Protein AF-A0A1H7VR13-F1 (afdb_monomer_lite)

Sequence (201 aa):
MSDENMNNPYESFRRLSEMWEKGLNDLLIQSIDNRELIRMTQLGVGVHSRYIERLKRNQELMANIMNIPTKNDVANVAKLTVQAEEKVDTLQQQIWSLQDSFALANQEQHKLLAEIMEFTKQLHTEWVHSAKDLAEAKKITTEMKKMRQELVEARDLKTNLLELKQELIHFSDLKNEVNVLRELLKKEKEDTALAVAGAKE

Structure (mmCIF, N/CA/C/O backbone):
data_AF-A0A1H7VR13-F1
#
_entry.id   AF-A0A1H7VR13-F1
#
loop_
_atom_site.group_PDB
_atom_site.id
_atom_site.type_symbol
_atom_site.label_atom_id
_atom_site.label_alt_id
_atom_site.label_comp_id
_atom_site.label_asym_id
_atom_site.label_entity_id
_atom_site.label_seq_id
_atom_site.pdbx_PDB_ins_code
_atom_site.Cartn_x
_atom_site.Cartn_y
_atom_site.Cartn_z
_atom_site.occupancy
_atom_site.B_iso_or_equiv
_atom_site.auth_seq_id
_atom_site.auth_comp_id
_atom_site.auth_asym_id
_atom_site.auth_atom_id
_atom_site.pdbx_PDB_model_num
ATOM 1 N N . MET A 1 1 ? 10.849 22.720 102.345 1.00 34.84 1 MET A N 1
ATOM 2 C CA . MET A 1 1 ? 11.145 21.614 101.418 1.00 34.84 1 MET A CA 1
ATOM 3 C C . MET A 1 1 ? 10.066 20.577 101.687 1.00 34.84 1 MET A C 1
ATOM 5 O O . MET A 1 1 ? 10.136 19.939 102.726 1.00 34.84 1 MET A O 1
ATOM 9 N N . SER A 1 2 ? 8.888 20.727 101.071 1.00 37.88 2 SER A N 1
ATOM 10 C CA . SER A 1 2 ? 8.584 20.262 99.696 1.00 37.88 2 SER A CA 1
ATOM 11 C C . SER A 1 2 ? 8.573 18.730 99.710 1.00 37.88 2 SER A C 1
ATOM 13 O O . SER A 1 2 ? 9.613 18.147 99.988 1.00 37.88 2 SER A O 1
ATOM 15 N N . ASP A 1 3 ? 7.464 18.010 99.563 1.00 36.34 3 ASP A N 1
ATOM 16 C CA . ASP A 1 3 ? 6.176 18.275 98.906 1.00 36.34 3 ASP A CA 1
ATOM 17 C C . ASP A 1 3 ? 5.101 17.404 99.598 1.00 36.34 3 ASP A C 1
ATOM 19 O O . ASP A 1 3 ? 5.426 16.363 100.166 1.00 36.34 3 ASP A O 1
ATOM 23 N N . GLU A 1 4 ? 3.910 17.943 99.877 1.00 52.56 4 GLU A N 1
ATOM 24 C CA . GLU A 1 4 ? 2.642 17.680 99.161 1.00 52.56 4 GLU A CA 1
ATOM 25 C C . GLU A 1 4 ? 2.243 16.194 99.053 1.00 52.56 4 GLU A C 1
ATOM 27 O O . GLU A 1 4 ? 3.069 15.317 98.843 1.00 52.56 4 GLU A O 1
ATOM 32 N N . ASN A 1 5 ? 0.930 15.935 99.128 1.00 49.56 5 ASN A N 1
ATOM 33 C CA . ASN A 1 5 ? 0.250 14.650 98.865 1.00 49.56 5 ASN A CA 1
ATOM 34 C C . ASN A 1 5 ? -0.166 13.814 100.085 1.00 49.56 5 ASN A C 1
ATOM 36 O O . ASN A 1 5 ? 0.040 12.602 100.124 1.00 49.56 5 ASN A O 1
ATOM 40 N N . MET A 1 6 ? -0.868 14.428 101.045 1.00 47.69 6 MET A N 1
ATOM 41 C CA . MET A 1 6 ? -1.719 13.679 101.977 1.00 47.69 6 MET A CA 1
ATOM 42 C C . MET A 1 6 ? -3.190 14.069 101.778 1.00 47.69 6 MET A C 1
ATOM 44 O O . MET A 1 6 ? -3.621 15.152 102.160 1.00 47.69 6 MET A O 1
ATOM 48 N N . ASN A 1 7 ? -3.936 13.144 101.166 1.00 60.47 7 ASN A N 1
ATOM 49 C CA . ASN A 1 7 ? -5.398 13.071 101.068 1.00 60.47 7 ASN A CA 1
ATOM 50 C C . ASN A 1 7 ? -6.119 14.159 100.258 1.00 60.47 7 ASN A C 1
ATOM 52 O O . ASN A 1 7 ? -6.977 14.871 100.779 1.00 60.47 7 ASN A O 1
ATOM 56 N N . ASN A 1 8 ? -5.877 14.195 98.943 1.00 63.59 8 ASN A N 1
ATOM 57 C CA . ASN A 1 8 ? -6.843 14.787 98.019 1.00 63.59 8 ASN A CA 1
ATOM 58 C C . ASN A 1 8 ? -7.943 13.743 97.691 1.00 63.59 8 ASN A C 1
ATOM 60 O O . ASN A 1 8 ? -7.650 12.746 97.022 1.00 63.59 8 ASN A O 1
ATOM 64 N N . PRO A 1 9 ? -9.205 13.925 98.134 1.00 71.31 9 PRO A N 1
ATOM 65 C CA . PRO A 1 9 ? -10.303 12.985 97.865 1.00 71.31 9 PRO A CA 1
ATOM 66 C C . PRO A 1 9 ? -10.563 12.779 96.363 1.00 71.31 9 PRO A C 1
ATOM 68 O O . PRO A 1 9 ? -11.087 11.739 95.961 1.00 71.31 9 PRO A O 1
ATOM 71 N N . TYR A 1 10 ? -10.126 13.724 95.524 1.00 74.94 10 TYR A N 1
ATOM 72 C CA . TYR A 1 10 ? -10.188 13.623 94.069 1.00 74.94 10 TYR A CA 1
ATOM 73 C C . TYR A 1 10 ? -9.275 12.523 93.500 1.00 74.94 10 TYR A C 1
ATOM 75 O O . TYR A 1 10 ? -9.697 11.779 92.616 1.00 74.94 10 TYR A O 1
ATOM 83 N N . GLU A 1 11 ? -8.060 12.345 94.034 1.00 76.44 11 GLU A N 1
ATOM 84 C CA . GLU A 1 11 ? -7.173 11.255 93.593 1.00 76.44 11 GLU A CA 1
ATOM 85 C C . GLU A 1 11 ? -7.728 9.878 93.968 1.00 76.44 11 GLU A C 1
ATOM 87 O O . GLU A 1 11 ? -7.589 8.919 93.210 1.00 76.44 11 GLU A O 1
ATOM 92 N N . SER A 1 12 ? -8.394 9.777 95.120 1.00 76.44 12 SER A N 1
ATOM 93 C CA . SER A 1 12 ? -9.003 8.522 95.575 1.00 76.44 12 SER A CA 1
ATOM 94 C C . SER A 1 12 ? -10.205 8.131 94.709 1.00 76.44 12 SER A C 1
ATOM 96 O O . SER A 1 12 ? -10.324 6.972 94.315 1.00 76.44 12 SER A O 1
ATOM 98 N N . PHE A 1 13 ? -11.055 9.098 94.340 1.00 80.50 13 PHE A N 1
ATOM 99 C CA . PHE A 1 13 ? -12.155 8.878 93.395 1.00 80.50 13 PHE A CA 1
ATOM 100 C C . PHE A 1 13 ? -11.642 8.506 92.000 1.00 80.50 13 PHE A C 1
ATOM 102 O O . PHE A 1 13 ? -12.161 7.583 91.375 1.00 80.50 13 PHE A O 1
ATOM 109 N N . ARG A 1 14 ? -10.577 9.169 91.537 1.00 83.44 14 ARG A N 1
ATOM 110 C CA . ARG A 1 14 ? -9.944 8.865 90.253 1.00 83.44 14 ARG A CA 1
ATOM 111 C C . ARG A 1 14 ? -9.383 7.444 90.210 1.00 83.44 14 ARG A C 1
ATOM 113 O O . ARG A 1 14 ? -9.676 6.725 89.265 1.00 83.44 14 ARG A O 1
ATOM 120 N N . ARG A 1 15 ? -8.677 6.998 91.254 1.00 82.06 15 ARG A N 1
ATOM 121 C CA . ARG A 1 15 ? -8.189 5.608 91.350 1.00 82.06 15 ARG A CA 1
ATOM 122 C C . ARG A 1 15 ? -9.329 4.591 91.385 1.00 82.06 15 ARG A C 1
ATOM 124 O O . ARG A 1 15 ? -9.225 3.549 90.748 1.00 82.06 15 ARG A O 1
ATOM 131 N N . LEU A 1 16 ? -10.425 4.893 92.087 1.00 83.31 16 LEU A N 1
ATOM 132 C CA . LEU A 1 16 ? -11.610 4.031 92.112 1.00 83.31 16 LEU A CA 1
ATOM 133 C C . LEU A 1 16 ? -12.269 3.940 90.727 1.00 83.31 16 LEU A C 1
ATOM 135 O O . LEU A 1 16 ? -12.646 2.850 90.309 1.00 83.31 16 LEU A O 1
ATOM 139 N N . SER A 1 17 ? -12.365 5.064 90.010 1.00 83.56 17 SER A N 1
ATOM 140 C CA . SER A 1 17 ? -12.864 5.126 88.632 1.00 83.56 17 SER A CA 1
ATOM 141 C C . SER A 1 17 ? -11.968 4.344 87.676 1.00 83.56 17 SER A C 1
ATOM 143 O O . SER A 1 17 ? -12.475 3.565 86.883 1.00 83.56 17 SER A O 1
ATOM 145 N N . GLU A 1 18 ? -10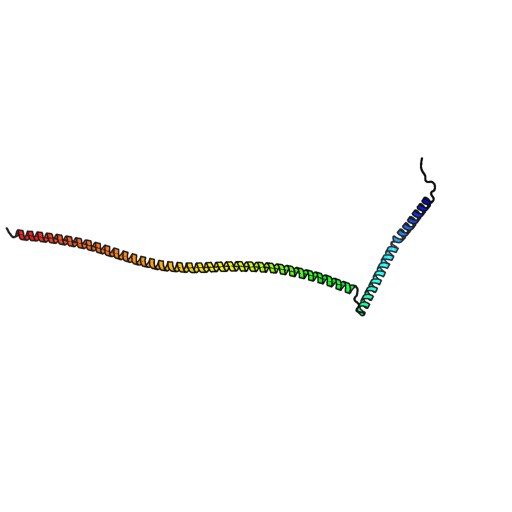.647 4.493 87.781 1.00 86.69 18 GLU A N 1
ATOM 146 C CA . GLU A 1 18 ? -9.677 3.759 86.959 1.00 86.69 18 GLU A CA 1
ATOM 147 C C . GLU A 1 18 ? -9.725 2.247 87.241 1.00 86.69 18 GLU A C 1
ATOM 149 O O . GLU A 1 18 ? -9.602 1.437 86.325 1.00 86.69 18 GLU A O 1
ATOM 154 N N . MET A 1 19 ? -9.944 1.840 88.496 1.00 85.88 19 MET A N 1
ATOM 155 C CA . MET A 1 19 ? -10.167 0.434 88.853 1.00 85.88 19 MET A CA 1
ATOM 156 C C . MET A 1 19 ? -11.498 -0.099 88.319 1.00 85.88 19 MET A C 1
ATOM 158 O O . MET A 1 19 ? -11.548 -1.231 87.843 1.00 85.88 19 MET A O 1
ATOM 162 N N . TRP A 1 20 ? -12.562 0.702 88.379 1.00 87.56 20 TRP A N 1
ATOM 163 C CA . TRP A 1 20 ? -13.863 0.356 87.806 1.00 87.56 20 TRP A CA 1
ATOM 164 C C . TRP A 1 20 ? -13.799 0.224 86.289 1.00 87.56 20 TRP A C 1
ATOM 166 O O . TRP A 1 20 ? -14.326 -0.735 85.735 1.00 87.56 20 TRP A O 1
ATOM 176 N N . GLU A 1 21 ? -13.121 1.152 85.623 1.00 84.50 21 GLU A N 1
ATOM 177 C CA . GLU A 1 21 ? -12.915 1.140 84.181 1.00 84.50 21 GLU A CA 1
ATOM 178 C C . GLU A 1 21 ? -12.110 -0.087 83.759 1.00 84.50 21 GLU A C 1
ATOM 180 O O . GLU A 1 21 ? -12.537 -0.809 82.864 1.00 84.50 21 GLU A O 1
ATOM 185 N N . LYS A 1 22 ? -11.013 -0.402 84.462 1.00 87.69 22 LYS A N 1
ATOM 186 C CA . LYS A 1 22 ? -10.251 -1.637 84.222 1.00 87.69 22 LYS A CA 1
ATOM 187 C C . LYS A 1 22 ? -11.084 -2.891 84.471 1.00 87.69 22 LYS A C 1
ATOM 189 O O . LYS A 1 22 ? -11.069 -3.782 83.635 1.00 87.69 22 LYS A O 1
ATOM 194 N N . GLY A 1 23 ? -11.849 -2.944 85.562 1.00 85.56 23 GLY A N 1
ATOM 195 C CA . GLY A 1 23 ? -12.707 -4.088 85.876 1.00 85.56 23 GLY A CA 1
ATOM 196 C C . GLY A 1 23 ? -13.812 -4.306 84.841 1.00 85.56 23 GLY A C 1
ATOM 197 O O . GLY A 1 23 ? -14.055 -5.436 84.425 1.00 85.56 23 GLY A O 1
ATOM 198 N N . LEU A 1 24 ? -14.449 -3.232 84.370 1.00 84.88 24 LEU A N 1
ATOM 199 C CA . LEU A 1 24 ? -15.424 -3.305 83.283 1.00 84.88 24 LEU A CA 1
ATOM 200 C C . LEU A 1 24 ? -14.766 -3.705 81.966 1.00 84.88 24 LEU A C 1
ATOM 202 O O . LEU A 1 24 ? -15.332 -4.519 81.245 1.00 84.88 24 LEU A O 1
ATOM 206 N N . ASN A 1 25 ? -13.583 -3.170 81.666 1.00 84.81 25 ASN A N 1
ATOM 207 C CA . ASN A 1 25 ? -12.856 -3.474 80.441 1.00 84.81 25 ASN A CA 1
ATOM 208 C C . ASN A 1 25 ? -12.393 -4.938 80.407 1.00 84.81 25 ASN A C 1
ATOM 210 O O . ASN A 1 25 ? -12.592 -5.610 79.401 1.00 84.81 25 ASN A O 1
ATOM 214 N N . ASP A 1 26 ? -11.878 -5.466 81.519 1.00 82.81 26 ASP A N 1
ATOM 215 C CA . ASP A 1 26 ? -11.486 -6.873 81.647 1.00 82.81 26 ASP A CA 1
ATOM 216 C C . ASP A 1 26 ? -12.698 -7.810 81.528 1.00 82.81 26 ASP A C 1
ATOM 218 O O . ASP A 1 26 ? -12.620 -8.828 80.842 1.00 82.81 26 ASP A O 1
ATOM 222 N N . LEU A 1 27 ? -13.851 -7.449 82.109 1.00 82.44 27 LEU A N 1
ATOM 223 C CA . LEU A 1 27 ? -15.102 -8.198 81.928 1.00 82.44 27 LEU A CA 1
ATOM 224 C C . LEU A 1 27 ? -15.601 -8.155 80.479 1.00 82.44 27 LEU A C 1
ATOM 226 O O . LEU A 1 27 ? -16.081 -9.165 79.960 1.00 82.44 27 LEU A O 1
ATOM 230 N N . LEU A 1 28 ? -15.475 -7.008 79.809 1.00 78.38 28 LEU A N 1
ATOM 231 C CA . LEU A 1 28 ? -15.848 -6.848 78.405 1.00 78.38 28 LEU A CA 1
ATOM 232 C C . LEU A 1 28 ? -14.955 -7.711 77.514 1.00 78.38 28 LEU A C 1
ATOM 234 O O . LEU A 1 28 ? -15.470 -8.483 76.707 1.00 78.38 28 LEU A O 1
ATOM 238 N N . ILE A 1 29 ? -13.638 -7.648 77.715 1.00 77.19 29 ILE A N 1
ATOM 239 C CA . ILE A 1 29 ? -12.657 -8.468 77.001 1.00 77.19 29 ILE A CA 1
ATOM 240 C C . ILE A 1 29 ? -12.928 -9.948 77.262 1.00 77.19 29 ILE A C 1
ATOM 242 O O . ILE A 1 29 ? -13.011 -10.709 76.308 1.00 77.19 29 ILE A O 1
ATOM 246 N N . GLN A 1 30 ? -13.180 -10.362 78.505 1.00 76.50 30 GLN A N 1
ATOM 247 C CA . GLN A 1 30 ? -13.506 -11.754 78.827 1.00 76.50 30 GLN A CA 1
ATOM 248 C C . GLN A 1 30 ? -14.831 -12.215 78.190 1.00 76.50 30 GLN A C 1
ATOM 250 O O . GLN A 1 30 ? -14.958 -13.373 77.787 1.00 76.50 30 GLN A O 1
ATOM 255 N N . SER A 1 31 ? -15.817 -11.321 78.069 1.00 68.31 31 SER A N 1
ATOM 256 C CA . SER A 1 31 ? -17.092 -11.618 77.407 1.00 68.31 31 SER A CA 1
ATOM 257 C C . SER A 1 31 ? -16.961 -11.707 75.880 1.00 68.31 31 SER A C 1
ATOM 259 O O . SER A 1 31 ? -17.600 -12.552 75.258 1.00 68.31 31 SER A O 1
ATOM 261 N N . ILE A 1 32 ? -16.102 -10.886 75.271 1.00 69.44 32 ILE A N 1
ATOM 262 C CA . ILE A 1 32 ? -15.870 -10.861 73.820 1.00 69.44 32 ILE A CA 1
ATOM 263 C C . ILE A 1 32 ? -14.915 -11.981 73.393 1.00 69.44 32 ILE A C 1
ATOM 265 O O . ILE A 1 32 ? -15.140 -12.616 72.366 1.00 69.44 32 ILE A O 1
ATOM 269 N N . ASP A 1 33 ? -13.885 -12.259 74.190 1.00 69.75 33 ASP A N 1
ATOM 270 C CA . ASP A 1 33 ? -12.861 -13.280 73.935 1.00 69.75 33 ASP A CA 1
ATOM 271 C C . ASP A 1 33 ? -13.322 -14.693 74.336 1.00 69.75 33 ASP A C 1
ATOM 273 O O . ASP A 1 33 ? -12.594 -15.684 74.225 1.00 69.75 33 ASP A O 1
ATOM 277 N N . ASN A 1 34 ? -14.581 -14.835 74.761 1.00 74.88 34 ASN A N 1
ATOM 278 C CA . ASN A 1 34 ? -15.175 -16.149 74.898 1.00 74.88 34 ASN A CA 1
ATOM 279 C C . ASN A 1 34 ? -15.367 -16.759 73.501 1.00 74.88 34 ASN A C 1
ATOM 281 O O . ASN A 1 34 ? -16.303 -16.451 72.758 1.00 74.88 34 ASN A O 1
ATOM 285 N N . ARG A 1 35 ? -14.468 -17.683 73.159 1.00 71.56 35 ARG A N 1
ATOM 286 C CA . ARG A 1 35 ? -14.450 -18.447 71.905 1.00 71.56 35 ARG A CA 1
ATOM 287 C C . ARG A 1 35 ? -15.802 -19.090 71.566 1.00 71.56 35 ARG A C 1
ATOM 289 O O . ARG A 1 35 ? -16.104 -19.291 70.389 1.00 71.56 35 ARG A O 1
ATOM 296 N N . GLU A 1 36 ? -16.624 -19.390 72.570 1.00 72.38 36 GLU A N 1
ATOM 297 C CA . GLU A 1 36 ? -17.983 -19.907 72.400 1.00 72.38 36 GLU A CA 1
ATOM 298 C C . GLU A 1 36 ? -18.971 -18.840 71.901 1.00 72.38 36 GLU A C 1
ATOM 300 O O . GLU A 1 36 ? -19.746 -19.118 70.985 1.00 72.38 36 GLU A O 1
ATOM 305 N N . LEU A 1 37 ? -18.891 -17.603 72.406 1.00 77.44 37 LEU A N 1
ATOM 306 C CA . LEU A 1 37 ? -19.695 -16.469 71.933 1.00 77.44 37 LEU A CA 1
ATOM 307 C C . LEU A 1 37 ? -19.312 -16.060 70.511 1.00 77.44 37 LEU A C 1
ATOM 309 O O . LEU A 1 37 ? -20.195 -15.824 69.684 1.00 77.44 37 LEU A O 1
ATOM 313 N N . ILE A 1 38 ? -18.017 -16.058 70.185 1.00 77.44 38 ILE A N 1
ATOM 314 C CA . ILE A 1 38 ? -17.545 -15.812 68.814 1.00 77.44 38 ILE A CA 1
ATOM 315 C C . ILE A 1 38 ? -18.092 -16.889 67.869 1.00 77.44 38 ILE A C 1
ATOM 317 O O . ILE A 1 38 ? -18.614 -16.570 66.800 1.00 77.44 38 ILE A O 1
ATOM 321 N N . ARG A 1 39 ? -18.048 -18.166 68.268 1.00 77.50 39 ARG A N 1
ATOM 322 C CA . ARG A 1 39 ? -18.562 -19.283 67.462 1.00 77.50 39 ARG A CA 1
ATOM 323 C C . ARG A 1 39 ? -20.087 -19.244 67.309 1.00 77.50 39 ARG A C 1
ATOM 325 O O . ARG A 1 39 ? -20.584 -19.470 66.208 1.00 77.50 39 ARG A O 1
ATOM 332 N N . MET A 1 40 ? -20.827 -18.918 68.369 1.00 80.38 40 MET A N 1
ATOM 333 C CA . MET A 1 40 ? -22.279 -18.693 68.322 1.00 80.38 40 MET A CA 1
ATOM 334 C C . MET A 1 40 ? -22.640 -17.516 67.419 1.00 80.38 40 MET A C 1
ATOM 336 O O . MET A 1 40 ? -23.557 -17.623 66.610 1.00 80.38 40 MET A O 1
ATOM 340 N N . THR A 1 41 ? -21.888 -16.421 67.494 1.00 82.12 41 THR A N 1
ATOM 341 C CA . THR A 1 41 ? -22.093 -15.245 66.642 1.00 82.12 41 THR A CA 1
ATOM 342 C C . THR A 1 41 ? -21.804 -15.575 65.182 1.00 82.12 41 THR A C 1
ATOM 344 O O . THR A 1 41 ? -22.607 -15.248 64.318 1.00 82.12 41 THR A O 1
ATOM 347 N N . GLN A 1 42 ? -20.724 -16.303 64.885 1.00 78.56 42 GLN A N 1
ATOM 348 C CA . GLN A 1 42 ? -20.429 -16.780 63.529 1.00 78.56 42 GLN A CA 1
ATOM 349 C C . GLN A 1 42 ? -21.529 -17.706 62.987 1.00 78.56 42 GLN A C 1
ATOM 351 O O . GLN A 1 42 ? -21.926 -17.576 61.828 1.00 78.56 42 GLN A O 1
ATOM 356 N N . LEU A 1 43 ? -22.068 -18.607 63.817 1.00 82.12 43 LEU A N 1
ATOM 357 C CA . LEU A 1 43 ? -23.208 -19.452 63.449 1.00 82.12 43 LEU A CA 1
ATOM 358 C C . LEU A 1 43 ? -24.481 -18.626 63.227 1.00 82.12 43 LEU A C 1
ATOM 360 O O . LEU A 1 43 ? -25.175 -18.840 62.234 1.00 82.12 43 LEU A O 1
ATOM 364 N N . GLY A 1 44 ? -24.760 -17.654 64.097 1.00 82.69 44 GLY A N 1
ATOM 365 C CA . GLY A 1 44 ? -25.892 -16.736 63.983 1.00 82.69 44 GLY A CA 1
ATOM 366 C C . GLY A 1 44 ? -25.819 -15.885 62.716 1.00 82.69 44 GLY A C 1
ATOM 367 O O . GLY A 1 44 ? -26.792 -15.816 61.968 1.00 82.69 44 GLY A O 1
ATOM 368 N N . VAL A 1 45 ? -24.645 -15.331 62.408 1.00 82.00 45 VAL A N 1
ATOM 369 C CA . VAL A 1 45 ? -24.366 -14.609 61.158 1.00 82.00 45 VAL A CA 1
ATOM 370 C C . VAL A 1 45 ? -24.537 -15.533 59.951 1.00 82.00 45 VAL A C 1
ATOM 372 O O . VAL A 1 45 ? -25.157 -15.142 58.963 1.00 82.00 45 VAL A O 1
ATOM 375 N N . GLY A 1 46 ? -24.070 -16.781 60.034 1.00 79.25 46 GLY A N 1
ATOM 376 C CA . GLY A 1 46 ? -24.246 -17.776 58.975 1.00 79.25 46 GLY A CA 1
ATOM 377 C C . GLY A 1 46 ? -25.715 -18.123 58.705 1.00 79.25 46 GLY A C 1
ATOM 378 O O . GLY A 1 46 ? -26.132 -18.198 57.548 1.00 79.25 46 GLY A O 1
ATOM 379 N N . VAL A 1 47 ? -26.526 -18.301 59.752 1.00 82.19 47 VAL A N 1
ATOM 380 C CA . VAL A 1 47 ? -27.972 -18.563 59.628 1.00 82.19 47 VAL A CA 1
ATOM 381 C C . VAL A 1 47 ? -28.706 -17.329 59.108 1.00 82.19 47 VAL A C 1
ATOM 383 O O . VAL A 1 47 ? -29.545 -17.451 58.213 1.00 82.19 47 VAL A O 1
ATOM 386 N N . HIS A 1 48 ? -28.361 -16.143 59.608 1.00 81.69 48 HIS A N 1
ATOM 387 C CA . HIS A 1 48 ? -28.944 -14.882 59.160 1.00 81.69 48 HIS A CA 1
ATOM 388 C C . HIS A 1 48 ? -28.638 -14.609 57.681 1.00 81.69 48 HIS A C 1
ATOM 390 O O . HIS A 1 48 ? -29.539 -14.250 56.927 1.00 81.69 48 HIS A O 1
ATOM 396 N N . SER A 1 49 ? -27.412 -14.890 57.231 1.00 81.62 49 SER A N 1
ATOM 397 C CA . SER A 1 49 ? -27.018 -14.803 55.820 1.00 81.62 49 SER A CA 1
ATOM 398 C C . SER A 1 49 ? -27.872 -15.712 54.927 1.00 81.62 49 SER A C 1
ATOM 400 O O . SER A 1 49 ? -28.463 -15.248 53.952 1.00 81.62 49 SER A O 1
ATOM 402 N N . ARG A 1 50 ? -28.065 -16.983 55.318 1.00 82.06 50 ARG A N 1
ATOM 403 C CA . ARG A 1 50 ? -28.961 -17.910 54.596 1.00 82.06 50 ARG A CA 1
ATOM 404 C C . ARG A 1 50 ? -30.411 -17.421 54.568 1.00 82.06 50 ARG A C 1
ATOM 406 O O . ARG A 1 50 ? -31.125 -17.668 53.597 1.00 82.06 50 ARG A O 1
ATOM 413 N N . TYR A 1 51 ? -30.869 -16.761 55.631 1.00 83.69 51 TYR A N 1
ATOM 414 C CA . TYR A 1 51 ? -32.218 -16.202 55.692 1.00 83.69 51 TYR A CA 1
ATOM 415 C C . TYR A 1 51 ? -32.374 -15.003 54.747 1.00 83.69 51 TYR A C 1
ATOM 417 O O . TYR A 1 51 ? -33.350 -14.935 54.000 1.00 83.69 51 TYR A O 1
ATOM 425 N N . ILE A 1 52 ? -31.379 -14.111 54.703 1.00 84.00 52 ILE A N 1
ATOM 426 C CA . ILE A 1 52 ? -31.320 -12.989 53.757 1.00 84.00 52 ILE A CA 1
ATOM 427 C C . ILE A 1 52 ? -31.271 -13.486 52.307 1.00 84.00 52 ILE A C 1
ATOM 429 O O . ILE A 1 52 ? -31.965 -12.931 51.457 1.00 84.00 52 ILE A O 1
ATOM 433 N N . GLU A 1 53 ? -30.512 -14.543 52.008 1.00 81.94 53 GLU A N 1
ATOM 434 C CA . GLU A 1 53 ? -30.485 -15.140 50.666 1.00 81.94 53 GLU A CA 1
ATOM 435 C C . GLU A 1 53 ? -31.857 -15.663 50.234 1.00 81.94 53 GLU A C 1
ATOM 437 O O . GLU A 1 53 ? -32.280 -15.421 49.104 1.00 81.94 53 GLU A O 1
ATOM 442 N N . ARG A 1 54 ? -32.584 -16.344 51.128 1.00 83.75 54 ARG A N 1
ATOM 443 C CA . ARG A 1 54 ? -33.952 -16.810 50.842 1.00 83.75 54 ARG A CA 1
ATOM 444 C C . ARG A 1 54 ? -34.912 -15.645 50.612 1.00 83.75 54 ARG A C 1
ATOM 446 O O . ARG A 1 54 ? -35.730 -15.712 49.700 1.00 83.75 54 ARG A O 1
ATOM 453 N N . LEU A 1 55 ? -34.789 -14.576 51.399 1.00 83.31 55 LEU A N 1
ATOM 454 C CA . LEU A 1 55 ? -35.566 -13.345 51.235 1.00 83.31 55 LEU A CA 1
ATOM 455 C C . LEU A 1 55 ? -35.291 -12.668 49.891 1.00 83.31 55 LEU A C 1
ATOM 457 O O . LEU A 1 55 ? -36.240 -12.346 49.181 1.00 83.31 55 LEU A O 1
ATOM 461 N N . LYS A 1 56 ? -34.018 -12.522 49.503 1.00 80.44 56 LYS A N 1
ATOM 462 C CA . LYS A 1 56 ? -33.631 -12.016 48.177 1.00 80.44 56 LYS A CA 1
ATOM 463 C C . LYS A 1 56 ? -34.209 -12.872 47.054 1.00 80.44 56 LYS A C 1
ATOM 465 O O . LYS A 1 56 ? -34.801 -12.332 46.129 1.00 80.44 56 LYS A O 1
ATOM 470 N N . ARG A 1 57 ? -34.106 -14.198 47.163 1.00 80.00 57 ARG A N 1
ATOM 471 C CA . ARG A 1 57 ? -34.605 -15.128 46.141 1.00 80.00 57 ARG A CA 1
ATOM 472 C C . ARG A 1 57 ? -36.135 -15.077 46.006 1.00 80.00 57 ARG A C 1
ATOM 474 O O . ARG A 1 57 ? -36.660 -15.121 44.899 1.00 80.00 57 ARG A O 1
ATOM 481 N N . ASN A 1 58 ? -36.858 -14.919 47.117 1.00 81.31 58 ASN A N 1
ATOM 482 C CA . ASN A 1 58 ? -38.306 -14.693 47.089 1.00 81.31 58 ASN A CA 1
ATOM 483 C C . ASN A 1 58 ? -38.669 -13.318 46.521 1.00 81.31 58 ASN A C 1
ATOM 485 O O . ASN A 1 58 ? -39.646 -13.208 45.786 1.00 81.31 58 ASN A O 1
ATOM 489 N N . GLN A 1 59 ? -37.891 -12.281 46.836 1.00 78.50 59 GLN A N 1
ATOM 490 C CA . GLN A 1 59 ? -38.071 -10.956 46.251 1.00 78.50 59 GLN A CA 1
ATOM 491 C C . GLN A 1 59 ? -37.871 -10.995 44.731 1.00 78.50 59 GLN A C 1
ATOM 493 O O . GLN A 1 59 ? -38.661 -10.395 44.014 1.00 78.50 59 GLN A O 1
ATOM 498 N N . GLU A 1 60 ? -36.876 -11.733 44.237 1.00 75.69 60 GLU A N 1
ATOM 499 C CA . GLU A 1 60 ? -36.647 -11.947 42.802 1.00 75.69 60 GLU A CA 1
ATOM 500 C C . GLU A 1 60 ? -37.806 -12.706 42.142 1.00 75.69 60 GLU A C 1
ATOM 502 O O . GLU A 1 60 ? -38.280 -12.292 41.088 1.00 75.69 60 GLU A O 1
ATOM 507 N N . LEU A 1 61 ? -38.332 -13.761 42.776 1.00 79.25 61 LEU A N 1
ATOM 508 C CA . LEU A 1 61 ? -39.503 -14.492 42.270 1.00 79.25 61 LEU A CA 1
ATOM 509 C C . LEU A 1 61 ? -40.759 -13.612 42.197 1.00 79.25 61 LEU A C 1
ATOM 511 O O . LEU A 1 61 ? -41.477 -13.642 41.199 1.00 79.25 61 LEU A O 1
ATOM 515 N N . MET A 1 62 ? -41.014 -12.811 43.233 1.00 75.44 62 MET A N 1
ATOM 516 C CA . MET A 1 62 ? -42.159 -11.894 43.269 1.00 75.44 62 MET A CA 1
ATOM 517 C C . MET A 1 62 ? -42.001 -10.743 42.277 1.00 75.44 62 MET A C 1
ATOM 519 O O . MET A 1 62 ? -42.969 -10.355 41.626 1.00 75.44 62 MET A O 1
ATOM 523 N N . ALA A 1 63 ? -40.783 -10.226 42.119 1.00 74.00 63 ALA A N 1
ATOM 524 C CA . ALA A 1 63 ? -40.466 -9.214 41.122 1.00 74.00 63 ALA A CA 1
ATOM 525 C C . ALA A 1 63 ? -40.654 -9.751 39.697 1.00 74.00 63 ALA A C 1
ATOM 527 O O . ALA A 1 63 ? -41.209 -9.044 38.863 1.00 74.00 63 ALA A O 1
ATOM 528 N N . ASN A 1 64 ? -40.298 -11.015 39.446 1.00 73.19 64 ASN A N 1
ATOM 529 C CA . ASN A 1 64 ? -40.517 -11.677 38.161 1.00 73.19 64 ASN A CA 1
ATOM 530 C C . ASN A 1 64 ? -42.016 -11.851 37.846 1.00 73.19 64 ASN A C 1
ATOM 532 O O . ASN A 1 64 ? -42.446 -11.593 36.728 1.00 73.19 64 ASN A O 1
ATOM 536 N N . ILE A 1 65 ? -42.843 -12.205 38.840 1.00 76.44 65 ILE A N 1
ATOM 537 C CA . ILE A 1 65 ? -44.310 -12.274 38.673 1.00 76.44 65 ILE A CA 1
ATOM 538 C C . ILE A 1 65 ? -44.908 -10.888 38.395 1.00 76.44 65 ILE A C 1
ATOM 540 O O . ILE A 1 65 ? -45.802 -10.751 37.564 1.00 76.44 65 ILE A O 1
ATOM 544 N N . MET A 1 66 ? -44.424 -9.860 39.093 1.00 77.44 66 MET A N 1
ATOM 545 C CA . MET A 1 66 ? -44.914 -8.483 38.956 1.00 77.44 66 MET A CA 1
ATOM 546 C C . MET A 1 66 ? -44.246 -7.715 37.807 1.00 77.44 66 MET A C 1
ATOM 548 O O . MET A 1 66 ? -44.564 -6.547 37.592 1.00 77.44 66 MET A O 1
ATOM 552 N N . ASN A 1 67 ? -43.334 -8.355 37.068 1.00 75.81 67 ASN A N 1
ATOM 553 C CA . ASN A 1 67 ? -42.555 -7.760 35.984 1.00 75.81 67 ASN A CA 1
ATOM 554 C C . ASN A 1 67 ? -41.791 -6.481 36.402 1.00 75.81 67 ASN A C 1
ATOM 556 O O . ASN A 1 67 ? -41.623 -5.549 35.614 1.00 75.81 67 ASN A O 1
ATOM 560 N N . ILE A 1 68 ? -41.357 -6.415 37.664 1.00 78.94 68 ILE A N 1
ATOM 561 C CA . ILE A 1 68 ? -40.617 -5.281 38.226 1.00 78.94 68 ILE A CA 1
ATOM 562 C C . ILE A 1 68 ? -39.122 -5.592 38.110 1.00 78.94 68 ILE A C 1
ATOM 564 O O . ILE A 1 68 ? -38.695 -6.651 38.572 1.00 78.94 68 ILE A O 1
ATOM 568 N N . PRO A 1 69 ? -38.304 -4.690 37.543 1.00 67.75 69 PRO A N 1
ATOM 569 C CA . PRO A 1 69 ? -36.875 -4.934 37.400 1.00 67.75 69 PRO A CA 1
ATOM 570 C 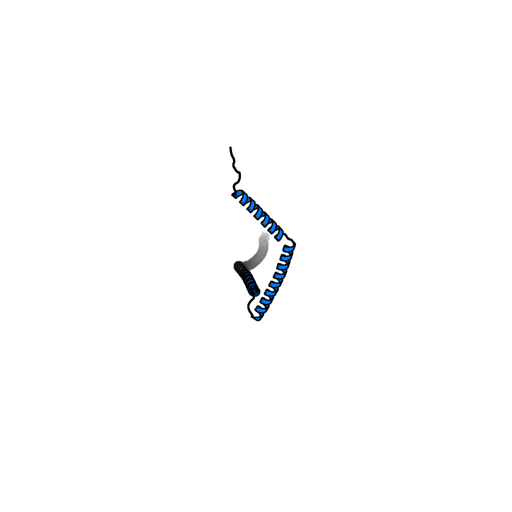C . PRO A 1 69 ? -36.209 -5.094 38.770 1.00 67.75 69 PRO A C 1
ATOM 572 O O . PRO A 1 69 ? -36.394 -4.278 39.680 1.00 67.75 69 PRO A O 1
ATOM 575 N N . THR A 1 70 ? -35.411 -6.149 38.923 1.00 78.25 70 THR A N 1
ATOM 576 C CA . THR A 1 70 ? -34.636 -6.382 40.144 1.00 78.25 70 THR A CA 1
ATOM 577 C C . THR A 1 70 ? -33.352 -5.553 40.134 1.00 78.25 70 THR A C 1
ATOM 579 O O . THR A 1 70 ? -32.881 -5.098 39.091 1.00 78.25 70 THR A O 1
ATOM 582 N N . LYS A 1 71 ? -32.724 -5.366 41.304 1.00 82.31 71 LYS A N 1
ATOM 583 C CA . LYS A 1 71 ? -31.413 -4.689 41.390 1.00 82.31 71 LYS A CA 1
ATOM 584 C C . LYS A 1 71 ? -30.349 -5.366 40.516 1.00 82.31 71 LYS A C 1
ATOM 586 O O . LYS A 1 71 ? -29.467 -4.680 40.007 1.00 82.31 71 LYS A O 1
ATOM 591 N N . ASN A 1 72 ? -30.447 -6.684 40.332 1.00 82.25 72 ASN A N 1
ATOM 592 C CA . ASN A 1 72 ? -29.533 -7.440 39.483 1.00 82.25 72 ASN A CA 1
ATOM 593 C C . ASN A 1 72 ? -29.754 -7.119 38.001 1.00 82.25 72 ASN A C 1
ATOM 595 O O . ASN A 1 72 ? -28.778 -6.986 37.272 1.00 82.25 72 ASN A O 1
ATOM 599 N N . ASP A 1 73 ? -31.001 -6.923 37.568 1.00 83.81 73 ASP A N 1
ATOM 600 C CA . ASP A 1 73 ? -31.307 -6.555 36.181 1.00 83.81 73 ASP A CA 1
ATOM 601 C C . ASP A 1 73 ? -30.775 -5.161 35.852 1.00 83.81 73 ASP A C 1
ATOM 603 O O . ASP A 1 73 ? -30.112 -4.980 34.836 1.00 83.81 73 ASP A O 1
ATOM 607 N N . VAL A 1 74 ? -30.972 -4.191 36.752 1.00 85.25 74 VAL A N 1
ATOM 608 C CA . VAL A 1 74 ? -30.424 -2.833 36.588 1.00 85.25 74 VAL A CA 1
ATOM 609 C C . VAL A 1 74 ? -28.894 -2.857 36.564 1.00 85.25 74 VAL A C 1
ATOM 611 O O . VAL A 1 74 ? -28.284 -2.198 35.725 1.00 85.25 74 VAL A O 1
ATOM 614 N N . ALA A 1 75 ? -28.262 -3.650 37.436 1.00 86.06 75 ALA A N 1
ATOM 615 C CA . ALA A 1 75 ? -26.809 -3.809 37.448 1.00 86.06 75 ALA A CA 1
ATOM 616 C C . ALA A 1 75 ? -26.285 -4.489 36.172 1.00 86.06 75 ALA A C 1
ATOM 618 O O . ALA A 1 75 ? -25.255 -4.081 35.636 1.00 86.06 75 ALA A O 1
ATOM 619 N N . ASN A 1 76 ? -26.999 -5.492 35.659 1.00 89.19 76 ASN A N 1
ATOM 620 C CA . ASN A 1 76 ? -26.647 -6.176 34.418 1.00 89.19 76 ASN A CA 1
ATOM 621 C C . ASN A 1 76 ? -26.808 -5.260 33.205 1.00 89.19 76 ASN A C 1
ATOM 623 O O . ASN A 1 76 ? -25.915 -5.227 32.366 1.00 89.19 76 ASN A O 1
ATOM 627 N N . VAL A 1 77 ? -27.891 -4.482 33.130 1.00 90.81 77 VAL A N 1
ATOM 628 C CA . VAL A 1 77 ? -28.086 -3.482 32.071 1.00 90.81 77 VAL A CA 1
ATOM 629 C C . VAL A 1 77 ? -26.985 -2.431 32.133 1.00 90.81 77 VAL A C 1
ATOM 631 O O . VAL A 1 77 ? -26.348 -2.186 31.119 1.00 90.81 77 VAL A O 1
ATOM 634 N N . ALA A 1 78 ? -26.680 -1.884 33.313 1.00 90.31 78 ALA A N 1
ATOM 635 C CA . ALA A 1 78 ? -25.588 -0.925 33.467 1.00 90.31 78 ALA A CA 1
ATOM 636 C C . ALA A 1 78 ? -24.240 -1.516 33.022 1.00 90.31 78 ALA A C 1
ATOM 638 O O . ALA A 1 78 ? -23.496 -0.872 32.289 1.00 90.31 78 ALA A O 1
ATOM 639 N N . LYS A 1 79 ? -23.948 -2.769 33.394 1.00 94.31 79 LYS A N 1
ATOM 640 C CA . LYS A 1 79 ? -22.734 -3.469 32.958 1.00 94.31 79 LYS A CA 1
ATOM 641 C C . LYS A 1 79 ? -22.694 -3.666 31.441 1.00 94.31 79 LYS A C 1
ATOM 643 O O . LYS A 1 79 ? -21.644 -3.471 30.840 1.00 94.31 79 LYS A O 1
ATOM 648 N N . LEU A 1 80 ? -23.809 -4.057 30.826 1.00 94.38 80 LEU A N 1
ATOM 649 C CA . LEU A 1 80 ? -23.908 -4.216 29.375 1.00 94.38 80 LEU A CA 1
ATOM 650 C C . LEU A 1 80 ? -23.746 -2.879 28.651 1.00 94.38 80 LEU A C 1
ATOM 652 O O . LEU A 1 80 ? -23.084 -2.844 27.620 1.00 94.38 80 LEU A O 1
ATOM 656 N N . THR A 1 81 ? -24.292 -1.793 29.199 1.00 94.69 81 THR A N 1
ATOM 657 C CA . THR A 1 81 ? -24.115 -0.439 28.665 1.00 94.69 81 THR A CA 1
ATOM 658 C C . THR A 1 81 ? -22.653 -0.019 28.718 1.00 94.69 81 THR A C 1
ATOM 660 O O . THR A 1 81 ? -22.117 0.364 27.687 1.00 94.69 81 THR A O 1
ATOM 663 N N . VAL A 1 82 ? -21.979 -0.186 29.861 1.00 94.75 82 VAL A N 1
ATOM 664 C CA . VAL A 1 82 ? -20.541 0.119 29.983 1.00 94.75 82 VAL A CA 1
ATOM 665 C C . VAL A 1 82 ? -19.722 -0.704 28.984 1.00 94.75 82 VAL A C 1
ATOM 667 O O . VAL A 1 82 ? -18.885 -0.166 28.272 1.00 94.75 82 VAL A O 1
ATOM 670 N N . GLN A 1 83 ? -20.012 -2.001 28.844 1.00 95.12 83 GLN A N 1
ATOM 671 C CA . GLN A 1 83 ? -19.339 -2.843 27.848 1.00 95.12 83 GLN A CA 1
ATOM 672 C C . GLN A 1 83 ? -19.638 -2.427 26.403 1.00 95.12 83 GLN A C 1
ATOM 674 O O . GLN A 1 83 ? -18.805 -2.628 25.519 1.00 95.12 83 GLN A O 1
ATOM 679 N N . ALA A 1 84 ? -20.839 -1.919 26.130 1.00 95.06 84 ALA A N 1
ATOM 680 C CA . ALA A 1 84 ? -21.194 -1.408 24.816 1.00 95.06 84 ALA A CA 1
ATOM 681 C C . ALA A 1 84 ? -20.438 -0.108 24.520 1.00 95.06 84 ALA A C 1
ATOM 683 O O . ALA A 1 84 ? -19.891 0.007 23.429 1.00 95.06 84 ALA A O 1
ATOM 684 N N . GLU A 1 85 ? -20.340 0.807 25.486 1.00 95.56 85 GLU A N 1
ATOM 685 C CA . GLU A 1 85 ? -19.538 2.034 25.386 1.00 95.56 85 GLU A CA 1
ATOM 686 C C . GLU A 1 85 ? -18.064 1.708 25.117 1.00 95.56 85 GLU A C 1
ATOM 688 O O . GLU A 1 85 ? -17.527 2.145 24.104 1.00 95.56 85 GLU A O 1
ATOM 693 N N . GLU A 1 86 ? -17.445 0.824 25.906 1.00 94.88 86 GLU A N 1
ATOM 694 C CA . GLU A 1 86 ? -16.050 0.394 25.699 1.00 94.88 86 GLU A CA 1
ATOM 695 C C . GLU A 1 86 ? -15.814 -0.198 24.295 1.00 94.88 86 GLU A C 1
ATOM 697 O O . GLU A 1 86 ? -14.783 0.037 23.653 1.00 94.88 86 GLU A O 1
ATOM 702 N N . LYS A 1 87 ? -16.776 -0.979 23.787 1.00 97.06 87 LYS A N 1
ATOM 703 C CA . LYS A 1 87 ? -16.701 -1.547 22.433 1.00 97.06 87 LYS A CA 1
ATOM 704 C C . LYS A 1 87 ? -16.879 -0.486 21.352 1.00 97.06 87 LYS A C 1
ATOM 706 O O . LYS A 1 87 ? -16.190 -0.561 20.337 1.00 97.06 87 LYS A O 1
ATOM 711 N N . VAL A 1 88 ? -17.787 0.469 21.544 1.00 96.44 88 VAL A N 1
ATOM 712 C CA . VAL A 1 88 ? -17.990 1.594 20.622 1.00 96.44 88 VAL A CA 1
ATOM 713 C C . VAL A 1 88 ? -16.735 2.459 20.566 1.00 96.44 88 VAL A C 1
ATOM 715 O O . VAL A 1 88 ? -16.282 2.767 19.466 1.00 96.44 88 VAL A O 1
ATOM 718 N N . ASP A 1 89 ? -16.108 2.741 21.706 1.00 95.50 89 ASP A N 1
ATOM 719 C CA . ASP A 1 89 ? -14.845 3.480 21.775 1.00 95.50 89 ASP A CA 1
ATOM 720 C C . ASP A 1 89 ? -13.723 2.743 21.036 1.00 95.50 89 ASP A C 1
ATOM 722 O O . ASP A 1 89 ? -12.991 3.334 20.238 1.00 95.50 89 ASP A O 1
ATOM 726 N N . THR A 1 90 ? -13.629 1.423 21.227 1.00 96.25 90 THR A N 1
ATOM 727 C CA . THR A 1 90 ? -12.652 0.588 20.512 1.00 96.25 90 THR A CA 1
ATOM 728 C C . THR A 1 90 ? -12.877 0.640 18.999 1.00 96.25 90 THR A C 1
ATOM 730 O O . THR A 1 90 ? -11.925 0.802 18.233 1.00 96.25 90 THR A O 1
ATOM 733 N N . LEU A 1 91 ? -14.131 0.530 18.549 1.00 96.06 91 LEU A N 1
ATOM 734 C CA . LEU A 1 91 ? -14.479 0.648 17.131 1.00 96.06 91 LEU A CA 1
ATOM 735 C C . LEU A 1 91 ? -14.154 2.039 16.591 1.00 96.06 91 LEU A C 1
ATOM 737 O O . LEU A 1 91 ? -13.625 2.155 15.490 1.00 96.06 91 LEU A O 1
ATOM 741 N N . GLN A 1 92 ? -14.421 3.091 17.360 1.00 94.81 92 GLN A N 1
ATOM 742 C CA . GLN A 1 92 ? -14.108 4.454 16.959 1.00 94.81 92 GLN A CA 1
ATOM 743 C C . GLN A 1 92 ? -12.598 4.639 16.786 1.00 94.81 92 GLN A C 1
ATOM 745 O O . GLN A 1 92 ? -12.164 5.187 15.775 1.00 94.81 92 GLN A O 1
ATOM 750 N N . GLN A 1 93 ? -11.785 4.117 17.706 1.00 95.38 93 GLN A N 1
ATOM 751 C CA . GLN A 1 93 ? -10.329 4.151 17.582 1.00 95.38 93 GLN A CA 1
ATOM 752 C C . GLN A 1 93 ? -9.830 3.369 16.357 1.00 95.38 93 GLN A C 1
ATOM 754 O O . GLN A 1 93 ? -8.919 3.827 15.668 1.00 95.38 93 GLN A O 1
ATOM 759 N N . GLN A 1 94 ? -10.437 2.218 16.054 1.00 96.12 94 GLN A N 1
ATOM 760 C CA . GLN A 1 94 ? -10.133 1.456 14.839 1.00 96.12 94 GLN A CA 1
ATOM 761 C C . GLN A 1 94 ? -10.534 2.204 13.564 1.00 96.12 94 GLN A C 1
ATOM 763 O O . GLN A 1 94 ? -9.813 2.155 12.574 1.00 96.12 94 GLN A O 1
ATOM 768 N N . ILE A 1 95 ? -11.661 2.916 13.570 1.00 96.19 95 ILE A N 1
ATOM 769 C CA . ILE A 1 95 ? -12.085 3.739 12.432 1.00 96.19 95 ILE A CA 1
ATOM 770 C C . ILE A 1 95 ? -11.100 4.888 12.213 1.00 96.19 95 ILE A C 1
ATOM 772 O O . ILE A 1 95 ? -10.706 5.123 11.074 1.00 96.19 95 ILE A O 1
ATOM 776 N N . TRP A 1 96 ? -10.657 5.557 13.280 1.00 96.00 96 TRP A N 1
ATOM 777 C CA . TRP A 1 96 ? -9.641 6.607 13.181 1.00 96.00 96 TRP A CA 1
ATOM 778 C C . TRP A 1 96 ? -8.321 6.075 12.625 1.00 96.00 96 TRP A C 1
ATOM 780 O O . TRP A 1 96 ? -7.781 6.650 11.684 1.00 96.00 96 TRP A O 1
ATOM 790 N N . SER A 1 97 ? -7.832 4.939 13.131 1.00 95.88 97 SER A N 1
ATOM 791 C CA . SER A 1 97 ? -6.587 4.353 12.623 1.00 95.88 97 SER A CA 1
ATOM 792 C C . SER A 1 97 ? -6.710 3.888 11.171 1.00 95.88 97 SER A C 1
ATOM 794 O O . SER A 1 97 ? -5.778 4.062 10.385 1.00 95.88 97 SER A O 1
ATOM 796 N N . LEU A 1 98 ? -7.871 3.352 10.781 1.00 95.25 98 LEU A N 1
ATOM 797 C CA . LEU A 1 98 ? -8.160 3.009 9.392 1.00 95.25 98 LEU A CA 1
ATOM 798 C C . LEU A 1 98 ? -8.201 4.254 8.506 1.00 95.25 98 LEU A C 1
ATOM 800 O O . LEU A 1 98 ? -7.605 4.236 7.432 1.00 95.25 98 LEU A O 1
ATOM 804 N N . GLN A 1 99 ? -8.842 5.332 8.952 1.00 95.69 99 GLN A N 1
ATOM 805 C CA . GLN A 1 99 ? -8.895 6.595 8.222 1.00 95.69 99 GLN A CA 1
ATOM 806 C C . GLN A 1 99 ? -7.494 7.176 8.000 1.00 95.69 99 GLN A C 1
ATOM 808 O O . GLN A 1 99 ? -7.170 7.559 6.875 1.00 95.69 99 GLN A O 1
ATOM 813 N N . ASP A 1 100 ? -6.649 7.175 9.030 1.00 95.50 100 ASP A N 1
ATOM 814 C CA . ASP A 1 100 ? -5.264 7.638 8.928 1.00 95.50 100 ASP A CA 1
ATOM 815 C C . ASP A 1 100 ? -4.451 6.754 7.973 1.00 95.50 100 ASP A C 1
ATOM 817 O O . ASP A 1 100 ? -3.760 7.258 7.084 1.00 95.50 100 ASP A O 1
ATOM 821 N N . SER A 1 101 ? -4.585 5.427 8.088 1.00 95.12 101 SER A N 1
ATOM 822 C CA . SER A 1 101 ? -3.907 4.485 7.189 1.00 95.12 101 SER A CA 1
ATOM 823 C C . SER A 1 101 ? -4.350 4.649 5.732 1.00 95.12 101 SER A C 1
ATOM 825 O O . SER A 1 101 ? -3.522 4.595 4.824 1.00 95.12 101 SER A O 1
ATOM 827 N N . PHE A 1 102 ? -5.637 4.915 5.502 1.00 94.94 102 PHE A N 1
ATOM 828 C CA . PHE A 1 102 ? -6.191 5.152 4.176 1.00 94.94 102 PHE A CA 1
ATOM 829 C C . PHE A 1 102 ? -5.692 6.474 3.590 1.00 94.94 102 PHE A C 1
ATOM 831 O O . PHE A 1 102 ? -5.329 6.524 2.417 1.00 94.94 102 PHE A O 1
ATOM 838 N N . ALA A 1 103 ? -5.622 7.536 4.397 1.00 94.31 103 ALA A N 1
ATOM 839 C CA . ALA A 1 103 ? -5.080 8.821 3.968 1.00 94.31 103 ALA A CA 1
ATOM 840 C C . ALA A 1 103 ? -3.603 8.703 3.553 1.00 94.31 103 ALA A C 1
ATOM 842 O O . ALA A 1 103 ? -3.227 9.202 2.489 1.00 94.31 103 ALA A O 1
ATOM 843 N N . LEU A 1 104 ? -2.792 7.991 4.345 1.00 93.38 104 LEU A N 1
ATOM 844 C CA . LEU A 1 104 ? -1.390 7.710 4.023 1.00 93.38 104 LEU A CA 1
ATOM 845 C C . LEU A 1 104 ? -1.258 6.873 2.747 1.00 93.38 104 LEU A C 1
ATOM 847 O O . LEU A 1 104 ? -0.527 7.263 1.837 1.00 93.38 104 LEU A O 1
ATOM 851 N N . ALA A 1 105 ? -2.013 5.777 2.639 1.00 92.81 105 ALA A N 1
ATOM 852 C CA . ALA A 1 105 ? -1.996 4.915 1.461 1.00 92.81 105 ALA A CA 1
ATOM 853 C C . ALA A 1 105 ? -2.408 5.674 0.191 1.00 92.81 105 ALA A C 1
ATOM 855 O O . ALA A 1 105 ? -1.773 5.530 -0.851 1.00 92.81 105 ALA A O 1
ATOM 856 N N . ASN A 1 106 ? -3.428 6.532 0.272 1.00 95.12 106 ASN A N 1
ATOM 857 C CA . ASN A 1 106 ? -3.862 7.343 -0.860 1.00 95.12 106 ASN A CA 1
ATOM 858 C C . ASN A 1 106 ? -2.792 8.376 -1.259 1.00 95.12 106 ASN A C 1
ATOM 860 O O . ASN A 1 106 ? -2.538 8.595 -2.443 1.00 95.12 106 ASN A O 1
ATOM 864 N N . GLN A 1 107 ? -2.109 8.988 -0.286 1.00 94.94 107 GLN A N 1
ATOM 865 C CA . GLN A 1 107 ? -0.996 9.895 -0.565 1.00 94.94 107 GLN A CA 1
ATOM 866 C C . GLN A 1 107 ? 0.174 9.172 -1.251 1.00 94.94 107 GLN A C 1
ATOM 868 O O . GLN A 1 107 ? 0.742 9.701 -2.209 1.00 94.94 107 GLN A O 1
ATOM 873 N N . GLU A 1 108 ? 0.532 7.973 -0.791 1.00 93.56 108 GLU A N 1
ATOM 874 C CA . GLU A 1 108 ? 1.557 7.140 -1.430 1.00 93.56 108 GLU A CA 1
ATOM 875 C C . GLU A 1 108 ? 1.150 6.716 -2.842 1.00 93.56 108 GLU A C 1
ATOM 877 O O . GLU A 1 108 ? 1.950 6.838 -3.769 1.00 93.56 108 GLU A O 1
ATOM 882 N N . GLN A 1 109 ? -0.107 6.314 -3.045 1.00 93.56 109 GLN A N 1
ATOM 883 C CA . GLN A 1 109 ? -0.641 6.011 -4.374 1.00 93.56 109 GLN A CA 1
ATOM 884 C C . GLN A 1 109 ? -0.537 7.214 -5.313 1.00 93.56 109 GLN A C 1
ATOM 886 O O . GLN A 1 109 ? -0.098 7.061 -6.451 1.00 93.56 109 GLN A O 1
ATOM 891 N N . HIS A 1 110 ? -0.873 8.421 -4.852 1.00 93.19 110 HIS A N 1
ATOM 892 C CA . HIS A 1 110 ? -0.716 9.630 -5.659 1.00 93.19 110 HIS A CA 1
ATOM 893 C C . HIS A 1 110 ? 0.746 9.913 -6.031 1.00 93.19 110 HIS A C 1
ATOM 895 O O . HIS A 1 110 ? 1.004 10.311 -7.168 1.00 93.19 110 HIS A O 1
ATOM 901 N N . LYS A 1 111 ? 1.701 9.677 -5.121 1.00 94.94 111 LYS A N 1
ATOM 902 C CA . LYS A 1 111 ? 3.138 9.799 -5.427 1.00 94.94 111 LYS A CA 1
ATOM 903 C C . LYS A 1 111 ? 3.579 8.776 -6.472 1.00 94.94 111 LYS A C 1
ATOM 905 O O . LYS A 1 111 ? 4.183 9.163 -7.465 1.00 94.94 111 LYS A O 1
ATOM 910 N N . LEU A 1 112 ? 3.203 7.507 -6.304 1.00 94.19 112 LEU A N 1
ATOM 911 C CA . LEU A 1 112 ? 3.517 6.453 -7.273 1.00 94.19 112 LEU A CA 1
ATOM 912 C C . LEU A 1 112 ? 2.916 6.745 -8.651 1.00 94.19 112 LEU A C 1
ATOM 914 O O . LEU A 1 112 ? 3.581 6.565 -9.666 1.00 94.19 112 LEU A O 1
ATOM 918 N N . LEU A 1 113 ? 1.677 7.240 -8.712 1.00 94.56 113 LEU A N 1
ATOM 919 C CA . LEU A 1 113 ? 1.059 7.643 -9.976 1.00 94.56 113 LEU A CA 1
ATOM 920 C C . LEU A 1 113 ? 1.801 8.814 -10.634 1.00 94.56 113 LEU A C 1
ATOM 922 O O . LEU A 1 113 ? 1.930 8.831 -11.860 1.00 94.56 113 LEU A O 1
ATOM 926 N N . ALA A 1 114 ? 2.301 9.774 -9.850 1.00 95.06 114 ALA A N 1
ATOM 927 C CA . ALA A 1 114 ? 3.120 10.867 -10.368 1.00 95.06 114 ALA A CA 1
ATOM 928 C C . ALA A 1 114 ? 4.452 10.352 -10.940 1.00 95.06 114 ALA A C 1
ATOM 930 O O . ALA A 1 114 ? 4.790 10.689 -12.073 1.00 95.06 114 ALA A O 1
ATOM 931 N N . GLU A 1 115 ? 5.146 9.468 -10.220 1.00 95.62 115 GLU A N 1
ATOM 932 C CA . GLU A 1 115 ? 6.388 8.833 -10.685 1.00 95.62 115 GLU A CA 1
ATOM 933 C C . GLU A 1 115 ? 6.169 8.008 -11.962 1.00 95.62 115 GLU A C 1
ATOM 935 O O . GLU A 1 115 ? 6.922 8.142 -12.927 1.00 95.62 115 GLU A O 1
ATOM 940 N N . ILE A 1 116 ? 5.094 7.212 -12.029 1.00 94.75 116 ILE A N 1
ATOM 941 C CA . ILE A 1 116 ? 4.723 6.456 -13.237 1.00 94.75 116 ILE A CA 1
ATOM 942 C C . ILE A 1 116 ? 4.470 7.405 -14.410 1.00 94.75 116 ILE A C 1
ATOM 944 O O . ILE A 1 116 ? 4.867 7.116 -15.542 1.00 94.75 116 ILE A O 1
ATOM 948 N N . MET A 1 117 ? 3.815 8.540 -14.167 1.00 94.00 117 MET A N 1
ATOM 949 C CA . MET A 1 117 ? 3.551 9.528 -15.208 1.00 94.00 117 MET A CA 1
ATOM 950 C C . MET A 1 117 ? 4.843 10.168 -15.721 1.00 94.00 117 MET A C 1
ATOM 952 O O . MET A 1 117 ? 4.996 10.336 -16.932 1.00 94.00 117 MET A O 1
ATOM 956 N N . GLU A 1 118 ? 5.775 10.513 -14.835 1.00 95.94 118 GLU A N 1
ATOM 957 C CA . GLU A 1 118 ? 7.092 11.033 -15.214 1.00 95.94 118 GLU A CA 1
ATOM 958 C C . GLU A 1 118 ? 7.898 10.004 -16.003 1.00 95.94 118 GLU A C 1
ATOM 960 O O . GLU A 1 118 ? 8.398 10.319 -17.084 1.00 95.94 118 GLU A O 1
ATOM 965 N N . PHE A 1 119 ? 7.935 8.758 -15.534 1.00 95.56 119 PHE A N 1
ATOM 966 C CA . PHE A 1 119 ? 8.587 7.659 -16.238 1.00 95.56 119 PHE A CA 1
ATOM 967 C C . PHE A 1 119 ? 7.976 7.423 -17.626 1.00 95.56 119 PHE A C 1
ATOM 969 O O . PHE A 1 119 ? 8.690 7.285 -18.617 1.00 95.56 119 PHE A O 1
ATOM 976 N N . THR A 1 120 ? 6.646 7.460 -17.736 1.00 94.12 120 THR A N 1
ATOM 977 C CA . THR A 1 120 ? 5.946 7.316 -19.022 1.00 94.12 120 THR A CA 1
ATOM 978 C C . THR A 1 120 ? 6.280 8.466 -19.973 1.00 94.12 120 THR A C 1
ATOM 980 O O . THR A 1 120 ? 6.474 8.239 -21.169 1.00 94.12 120 THR A O 1
ATOM 983 N N . LYS A 1 121 ? 6.392 9.701 -19.463 1.00 95.94 121 LYS A N 1
ATOM 984 C CA . LYS A 1 121 ? 6.841 10.853 -20.261 1.00 95.94 121 LYS A CA 1
ATOM 985 C C . LYS A 1 121 ? 8.273 10.663 -20.754 1.00 95.94 121 LYS A C 1
ATOM 987 O O . LYS A 1 121 ? 8.518 10.885 -21.936 1.00 95.94 121 LYS A O 1
ATOM 992 N N . GLN A 1 122 ? 9.186 10.224 -19.887 1.00 96.25 122 GLN A N 1
ATOM 993 C CA . GLN A 1 122 ? 10.577 9.945 -20.258 1.00 96.25 122 GLN A CA 1
ATOM 994 C C . GLN A 1 122 ? 10.658 8.865 -21.341 1.00 96.25 122 GLN A C 1
ATOM 996 O O . GLN A 1 122 ? 11.236 9.110 -22.400 1.00 96.25 122 GLN A O 1
ATOM 1001 N N . LEU A 1 123 ? 9.980 7.731 -21.151 1.00 95.25 123 LEU A N 1
ATOM 1002 C CA . LEU A 1 123 ? 9.905 6.671 -22.158 1.00 95.25 123 LEU A CA 1
ATOM 1003 C C . LEU A 1 123 ? 9.350 7.171 -23.491 1.00 95.25 123 LEU A C 1
ATOM 1005 O O . LEU A 1 123 ? 9.871 6.821 -24.547 1.00 95.25 123 LEU A O 1
ATOM 1009 N N . HIS A 1 124 ? 8.310 8.004 -23.464 1.00 95.69 124 HIS A N 1
ATOM 1010 C CA . HIS A 1 124 ? 7.773 8.586 -24.687 1.00 95.69 124 HIS A CA 1
ATOM 1011 C C . HIS A 1 124 ? 8.813 9.465 -25.395 1.00 95.69 124 HIS A C 1
ATOM 1013 O O . HIS A 1 124 ? 8.980 9.354 -26.609 1.00 95.69 124 HIS A O 1
ATOM 1019 N N . THR A 1 125 ? 9.547 10.300 -24.653 1.00 96.44 125 THR A N 1
ATOM 1020 C CA . THR A 1 125 ? 10.603 11.140 -25.237 1.00 96.44 125 THR A CA 1
ATOM 1021 C C . THR A 1 125 ? 11.759 10.322 -25.804 1.00 96.44 125 THR A C 1
ATOM 1023 O O . THR A 1 125 ? 12.205 10.605 -26.916 1.00 96.44 125 THR A O 1
ATOM 1026 N N . GLU A 1 126 ? 12.197 9.274 -25.105 1.00 96.12 126 GLU A N 1
ATOM 1027 C CA . GLU A 1 126 ? 13.243 8.369 -25.588 1.00 96.12 126 GLU A CA 1
ATOM 1028 C C . GLU A 1 126 ? 12.790 7.595 -26.825 1.00 96.12 126 GLU A C 1
ATOM 1030 O O . GLU A 1 126 ? 13.550 7.452 -27.780 1.00 96.12 126 GLU A O 1
ATOM 1035 N N . TRP A 1 127 ? 11.531 7.156 -26.861 1.00 95.50 127 TRP A N 1
ATOM 1036 C CA . TRP A 1 127 ? 10.966 6.479 -28.023 1.00 95.50 127 TRP A CA 1
ATOM 1037 C C . TRP A 1 127 ? 10.914 7.395 -29.250 1.00 95.50 127 TRP A C 1
ATOM 1039 O O . TRP A 1 127 ? 11.328 6.992 -30.339 1.00 95.50 127 TRP A O 1
ATOM 1049 N N . VAL A 1 128 ? 10.467 8.644 -29.081 1.00 96.06 128 VAL A N 1
ATOM 1050 C CA . VAL A 1 128 ? 10.472 9.649 -30.156 1.00 96.06 128 VAL A CA 1
ATOM 1051 C C . VAL A 1 128 ? 11.899 9.929 -30.634 1.00 96.06 128 VAL A C 1
ATOM 1053 O O . VAL A 1 128 ? 12.132 10.016 -31.842 1.00 96.06 128 VAL A O 1
ATOM 1056 N N . HIS A 1 129 ? 12.858 10.040 -29.713 1.00 96.12 129 HIS A N 1
ATOM 1057 C CA . HIS A 1 129 ? 14.262 10.251 -30.057 1.00 96.12 129 HIS A CA 1
ATOM 1058 C C . HIS A 1 129 ? 14.837 9.062 -30.837 1.00 96.12 129 HIS A C 1
ATOM 1060 O O . HIS A 1 129 ? 15.353 9.244 -31.937 1.00 96.12 129 HIS A O 1
ATOM 1066 N N . SER A 1 130 ? 14.626 7.838 -30.353 1.00 95.25 130 SER A N 1
ATOM 1067 C CA . SER A 1 130 ? 15.066 6.611 -31.021 1.00 95.25 130 SER A CA 1
ATOM 1068 C C . SER A 1 130 ? 14.453 6.456 -32.418 1.00 95.25 130 SER A C 1
ATOM 1070 O O . SER A 1 130 ? 15.143 6.079 -33.368 1.00 95.25 130 SER A O 1
ATOM 1072 N N . ALA A 1 131 ? 13.175 6.809 -32.590 1.00 94.69 131 ALA A N 1
ATOM 1073 C CA . ALA A 1 131 ? 12.529 6.816 -33.900 1.00 94.69 131 ALA A CA 1
ATOM 1074 C C . ALA A 1 131 ? 13.195 7.806 -34.873 1.00 94.69 131 ALA A C 1
ATOM 1076 O O . ALA A 1 131 ? 13.340 7.500 -36.063 1.00 94.69 131 ALA A O 1
ATOM 1077 N N . LYS A 1 132 ? 13.631 8.972 -34.376 1.00 95.69 132 LYS A N 1
ATOM 1078 C CA . LYS A 1 132 ? 14.375 9.965 -35.159 1.00 95.69 132 LYS A CA 1
ATOM 1079 C C . LYS A 1 132 ? 15.765 9.452 -35.541 1.00 95.69 132 LYS A C 1
ATOM 1081 O O . LYS A 1 132 ? 16.110 9.502 -36.721 1.00 95.69 132 LYS A O 1
ATOM 1086 N N . ASP A 1 133 ? 16.510 8.889 -34.596 1.00 94.25 133 ASP A N 1
ATOM 1087 C CA . ASP A 1 133 ? 17.844 8.331 -34.849 1.00 94.25 133 ASP A CA 1
ATOM 1088 C C . ASP A 1 133 ? 17.794 7.206 -35.890 1.00 94.25 133 ASP A C 1
ATOM 1090 O O . ASP A 1 133 ? 18.652 7.106 -36.765 1.00 94.25 133 ASP A O 1
ATOM 1094 N N . LEU A 1 134 ? 16.738 6.388 -35.870 1.00 93.62 134 LEU A N 1
ATOM 1095 C CA . LEU A 1 134 ? 16.517 5.335 -36.863 1.00 93.62 134 LEU A C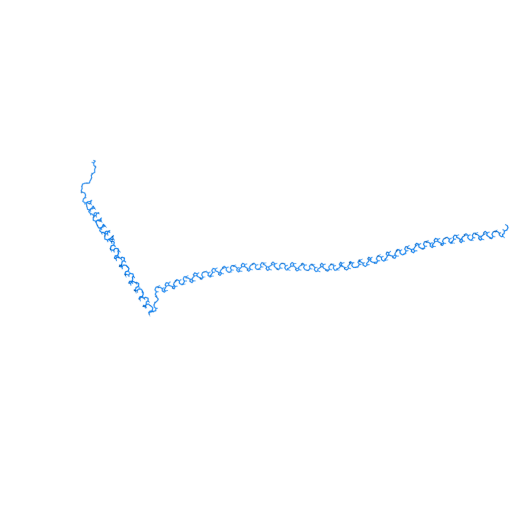A 1
ATOM 1096 C C . LEU A 1 134 ? 16.257 5.924 -38.262 1.00 93.62 134 LEU A C 1
ATOM 1098 O O . LEU A 1 134 ? 16.721 5.379 -39.269 1.00 93.62 134 LEU A O 1
ATOM 1102 N N . ALA A 1 135 ? 15.547 7.052 -38.353 1.00 92.94 135 ALA A N 1
ATOM 1103 C CA . ALA A 1 135 ? 15.365 7.765 -39.615 1.00 92.94 135 ALA A CA 1
ATOM 1104 C C . ALA A 1 135 ? 16.695 8.332 -40.148 1.00 92.94 135 ALA A C 1
ATOM 1106 O O . ALA A 1 135 ? 16.985 8.201 -41.342 1.00 92.94 135 ALA A O 1
ATOM 1107 N N . GLU A 1 136 ? 17.532 8.892 -39.274 1.00 94.25 136 GLU A N 1
ATOM 1108 C CA . GLU A 1 136 ? 18.869 9.382 -39.628 1.00 94.25 136 GLU A CA 1
ATOM 1109 C C . GLU A 1 136 ? 19.802 8.235 -40.049 1.00 94.25 136 GLU A C 1
ATOM 1111 O O . GLU A 1 136 ? 20.439 8.309 -41.102 1.00 94.25 136 GLU A O 1
ATOM 1116 N N . ALA A 1 137 ? 19.799 7.116 -39.322 1.00 93.44 137 ALA A N 1
ATOM 1117 C CA . ALA A 1 137 ? 20.543 5.914 -39.684 1.00 93.44 137 ALA A CA 1
ATOM 1118 C C . ALA A 1 137 ? 20.108 5.368 -41.052 1.00 93.44 137 ALA A C 1
ATOM 1120 O O . ALA A 1 137 ? 20.951 5.018 -41.880 1.00 93.44 137 ALA A O 1
ATOM 1121 N N . LYS A 1 138 ? 18.800 5.360 -41.353 1.00 93.31 138 LYS A N 1
ATOM 1122 C CA . LYS A 1 138 ? 18.302 5.011 -42.693 1.00 93.31 138 LYS A CA 1
ATOM 1123 C C . LYS A 1 138 ? 18.878 5.940 -43.758 1.00 93.31 138 LYS A C 1
ATOM 1125 O O . LYS A 1 138 ? 19.344 5.446 -44.785 1.00 93.31 138 LYS A O 1
ATOM 1130 N N . LYS A 1 139 ? 18.925 7.250 -43.519 1.00 94.88 139 LYS A N 1
ATOM 1131 C CA . LYS A 1 139 ? 19.546 8.198 -44.454 1.00 94.88 139 LYS A CA 1
ATOM 1132 C C . LYS A 1 139 ? 21.027 7.872 -44.683 1.00 94.88 139 LYS A C 1
ATOM 1134 O O . LYS A 1 139 ? 21.426 7.695 -45.834 1.00 94.88 139 LYS A O 1
ATOM 1139 N N . ILE A 1 140 ? 21.798 7.647 -43.620 1.00 93.31 140 ILE A N 1
ATOM 1140 C CA . ILE A 1 140 ? 23.213 7.246 -43.720 1.00 93.31 140 ILE A CA 1
ATOM 1141 C C . ILE A 1 140 ? 23.363 5.937 -44.506 1.00 93.31 140 ILE A C 1
ATOM 1143 O O . ILE A 1 140 ? 24.234 5.830 -45.364 1.00 93.31 140 ILE A O 1
ATOM 1147 N N . THR A 1 141 ? 22.491 4.943 -44.296 1.00 92.50 141 THR A N 1
ATOM 1148 C CA . THR A 1 141 ? 22.556 3.693 -45.076 1.00 92.50 141 THR A CA 1
ATOM 1149 C C . THR A 1 141 ? 22.294 3.917 -46.565 1.00 92.50 141 THR A C 1
ATOM 1151 O O . THR A 1 141 ? 22.905 3.245 -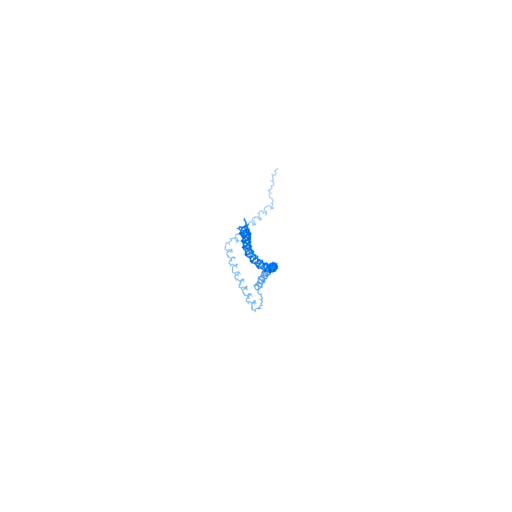47.398 1.00 92.50 141 THR A O 1
ATOM 1154 N N . THR A 1 142 ? 21.423 4.865 -46.930 1.00 94.12 142 THR A N 1
ATOM 1155 C CA . THR A 1 142 ? 21.222 5.228 -48.341 1.00 94.12 142 THR A CA 1
ATOM 1156 C C . THR A 1 142 ? 22.436 5.942 -48.926 1.00 94.12 142 THR A C 1
ATOM 1158 O O . THR A 1 142 ? 22.825 5.640 -50.052 1.00 94.12 142 THR A O 1
ATOM 1161 N N . GLU A 1 143 ? 23.082 6.819 -48.158 1.00 94.75 143 GLU A N 1
ATOM 1162 C CA . GLU A 1 143 ? 24.315 7.498 -48.567 1.00 94.75 143 GLU A CA 1
ATOM 1163 C C . GLU A 1 143 ? 25.481 6.508 -48.705 1.00 94.75 143 GLU A C 1
ATOM 1165 O O . GLU A 1 143 ? 26.178 6.527 -49.714 1.00 94.75 143 GLU A O 1
ATOM 1170 N N . MET A 1 144 ? 25.633 5.550 -47.784 1.00 91.44 144 MET A N 1
ATOM 1171 C CA . MET A 1 144 ? 26.616 4.467 -47.915 1.00 91.44 144 MET A CA 1
ATOM 1172 C C . MET A 1 144 ? 26.391 3.610 -49.161 1.00 91.44 144 MET A C 1
ATOM 1174 O O . MET A 1 144 ? 27.358 3.213 -49.810 1.00 91.44 144 MET A O 1
ATOM 1178 N N . LYS A 1 145 ? 25.134 3.317 -49.519 1.00 93.19 145 LYS A N 1
ATOM 1179 C CA . LYS A 1 145 ? 24.832 2.600 -50.768 1.00 93.19 145 LYS A CA 1
ATOM 1180 C C . LYS A 1 145 ? 25.290 3.392 -51.992 1.00 93.19 145 LYS A C 1
ATOM 1182 O O . LYS A 1 145 ? 25.885 2.791 -52.882 1.00 93.19 145 LYS A O 1
ATOM 1187 N N . LYS A 1 146 ? 25.067 4.711 -52.010 1.00 94.31 146 LYS A N 1
ATOM 1188 C CA . LYS A 1 146 ? 25.552 5.592 -53.085 1.00 94.31 146 LYS A CA 1
ATOM 1189 C C . LYS A 1 146 ? 27.076 5.625 -53.146 1.00 94.31 146 LYS A C 1
ATOM 1191 O O . LYS A 1 146 ? 27.626 5.325 -54.195 1.00 94.31 146 LYS A O 1
ATOM 1196 N N . MET A 1 147 ? 27.757 5.845 -52.020 1.00 92.12 147 MET A N 1
ATOM 1197 C CA . MET A 1 147 ? 29.226 5.813 -51.968 1.00 92.12 147 MET A CA 1
ATOM 1198 C C . MET A 1 147 ? 29.793 4.471 -52.442 1.00 92.12 147 MET A C 1
ATOM 1200 O O . MET A 1 147 ? 30.805 4.424 -53.134 1.00 92.12 147 MET A O 1
ATOM 1204 N N . ARG A 1 148 ? 29.141 3.353 -52.096 1.00 93.19 148 ARG A N 1
ATOM 1205 C CA . ARG A 1 148 ? 29.550 2.031 -52.580 1.00 93.19 148 ARG A CA 1
ATOM 1206 C C . ARG A 1 148 ? 29.414 1.917 -54.098 1.00 93.19 148 ARG A C 1
ATOM 1208 O O . ARG A 1 148 ? 30.263 1.282 -54.713 1.00 93.19 148 ARG A O 1
ATOM 1215 N N . GLN A 1 149 ? 28.374 2.503 -54.684 1.00 94.31 149 GLN A N 1
ATOM 1216 C CA . GLN A 1 149 ? 28.196 2.545 -56.132 1.00 94.31 149 GLN A CA 1
ATOM 1217 C C . GLN A 1 149 ? 29.261 3.428 -56.797 1.00 94.31 149 GLN A C 1
ATOM 1219 O O . GLN A 1 149 ? 29.933 2.963 -57.712 1.00 94.31 149 GLN A O 1
ATOM 1224 N N . GLU A 1 150 ? 29.500 4.629 -56.271 1.00 93.56 150 GLU A N 1
ATOM 1225 C CA . GLU A 1 150 ? 30.555 5.535 -56.752 1.00 93.56 150 GLU A CA 1
ATOM 1226 C C . GLU A 1 150 ? 31.950 4.887 -56.676 1.00 93.56 150 GLU A C 1
ATOM 1228 O O . GLU A 1 150 ? 32.770 5.051 -57.575 1.00 93.56 150 GLU A O 1
ATOM 1233 N N . LEU A 1 151 ? 32.225 4.083 -55.641 1.00 91.69 151 LEU A N 1
ATOM 1234 C CA . LEU A 1 151 ? 33.468 3.310 -55.536 1.00 91.69 151 LEU A CA 1
ATOM 1235 C C . LEU A 1 151 ? 33.590 2.210 -56.599 1.00 91.69 151 LEU A C 1
ATOM 1237 O O . LEU A 1 151 ? 34.702 1.931 -57.051 1.00 91.69 151 LEU A O 1
ATOM 1241 N N . VAL A 1 152 ? 32.482 1.565 -56.977 1.00 93.19 152 VAL A N 1
ATOM 1242 C CA . VAL A 1 152 ? 32.472 0.587 -58.078 1.00 93.19 152 VAL A CA 1
ATOM 1243 C C . VAL A 1 152 ? 32.750 1.302 -59.397 1.00 93.19 152 VAL A C 1
ATOM 1245 O O . VAL A 1 152 ? 33.659 0.897 -60.112 1.00 93.19 152 VAL A O 1
ATOM 1248 N N . GLU A 1 153 ? 32.080 2.424 -59.656 1.00 93.88 153 GLU A N 1
ATOM 1249 C CA . GLU A 1 153 ? 32.314 3.242 -60.853 1.00 93.88 153 GLU A CA 1
ATOM 1250 C C . GLU A 1 153 ? 33.770 3.739 -60.926 1.00 93.88 153 GLU A C 1
ATOM 1252 O O . GLU A 1 153 ? 34.419 3.640 -61.967 1.00 93.88 153 GLU A O 1
ATOM 1257 N N . ALA A 1 154 ? 34.346 4.191 -59.807 1.00 90.88 154 ALA A N 1
ATOM 1258 C CA . ALA A 1 154 ? 35.753 4.586 -59.737 1.00 90.88 154 ALA A CA 1
ATOM 1259 C C . ALA A 1 154 ? 36.718 3.412 -59.986 1.00 90.88 154 ALA A C 1
ATOM 1261 O O . ALA A 1 154 ? 37.792 3.598 -60.568 1.00 90.88 154 ALA A O 1
ATOM 1262 N N . ARG A 1 155 ? 36.356 2.194 -59.558 1.00 92.06 155 ARG A N 1
ATOM 1263 C CA . ARG A 1 155 ? 37.132 0.980 -59.844 1.00 92.06 155 ARG A CA 1
ATOM 1264 C C . ARG A 1 155 ? 37.107 0.650 -61.335 1.00 92.06 155 ARG A C 1
ATOM 1266 O O . ARG A 1 155 ? 38.169 0.339 -61.871 1.00 92.06 155 ARG A O 1
ATOM 1273 N N . ASP A 1 156 ? 35.953 0.757 -61.980 1.00 92.44 156 ASP A N 1
ATOM 1274 C CA . ASP A 1 156 ? 35.800 0.498 -63.415 1.00 92.44 156 ASP A CA 1
ATOM 1275 C C . ASP A 1 156 ? 36.536 1.561 -64.251 1.00 92.44 156 ASP A C 1
ATOM 1277 O O . ASP A 1 156 ? 37.244 1.254 -65.209 1.00 92.44 156 ASP A O 1
ATOM 1281 N N . LEU A 1 157 ? 36.500 2.829 -63.833 1.00 92.19 157 LEU A N 1
ATOM 1282 C CA . LEU A 1 157 ? 37.333 3.873 -64.441 1.00 92.19 157 LEU A CA 1
ATOM 1283 C C . LEU A 1 157 ? 38.828 3.558 -64.314 1.00 92.19 157 LEU A C 1
ATOM 1285 O O . LEU A 1 157 ? 39.596 3.782 -65.250 1.00 92.19 157 LEU A O 1
ATOM 1289 N N . LYS A 1 158 ? 39.258 3.008 -63.173 1.00 93.12 158 LYS A N 1
ATOM 1290 C CA . LYS A 1 158 ? 40.649 2.587 -62.976 1.00 93.12 158 LYS A CA 1
ATOM 1291 C C . LYS A 1 158 ? 41.037 1.431 -63.902 1.00 93.12 158 LYS A C 1
ATOM 1293 O O . LYS A 1 158 ? 42.166 1.442 -64.389 1.00 93.12 158 LYS A O 1
ATOM 1298 N N . THR A 1 159 ? 40.161 0.453 -64.149 1.00 91.19 159 THR A N 1
ATOM 1299 C CA . THR A 1 159 ? 40.448 -0.626 -65.113 1.00 91.19 159 THR A CA 1
ATOM 1300 C C . THR A 1 159 ? 40.558 -0.074 -66.528 1.00 91.19 159 THR A C 1
ATOM 1302 O O . THR A 1 159 ? 41.559 -0.337 -67.188 1.00 91.19 159 THR A O 1
ATOM 1305 N N . ASN A 1 160 ? 39.641 0.807 -66.932 1.00 91.00 160 ASN A N 1
ATOM 1306 C CA . ASN A 1 160 ? 39.683 1.442 -68.252 1.00 91.00 160 ASN A CA 1
ATOM 1307 C C . ASN A 1 160 ? 40.952 2.296 -68.441 1.00 91.00 160 ASN A C 1
ATOM 1309 O O . ASN A 1 160 ? 41.558 2.293 -69.508 1.00 91.00 160 ASN A O 1
ATOM 1313 N N . LEU A 1 161 ? 41.412 3.006 -67.402 1.00 90.06 161 LEU A N 1
ATOM 1314 C CA . LEU A 1 161 ? 42.682 3.745 -67.453 1.00 90.06 161 LEU A CA 1
ATOM 1315 C C . LEU A 1 161 ? 43.901 2.824 -67.598 1.00 90.06 161 LEU A C 1
ATOM 1317 O O . LEU A 1 161 ? 44.883 3.210 -68.233 1.00 90.06 161 LEU A O 1
ATOM 1321 N N . LEU A 1 162 ? 43.871 1.628 -67.002 1.00 89.38 162 LEU A N 1
ATOM 1322 C CA . LEU A 1 162 ? 44.936 0.639 -67.179 1.00 89.38 162 LEU A CA 1
ATOM 1323 C C . LEU A 1 162 ? 44.951 0.089 -68.607 1.00 89.38 162 LEU A C 1
ATOM 1325 O O . LEU A 1 162 ? 46.034 -0.028 -69.178 1.00 89.38 162 LEU A O 1
ATOM 1329 N N . GLU A 1 163 ? 43.782 -0.184 -69.183 1.00 90.31 163 GLU A N 1
ATOM 1330 C CA . GLU A 1 163 ? 43.635 -0.605 -70.582 1.00 90.31 163 GLU A CA 1
ATOM 1331 C C . GLU A 1 163 ? 44.144 0.480 -71.540 1.00 90.31 163 GLU A C 1
ATOM 1333 O O . GLU A 1 163 ? 45.042 0.218 -72.336 1.00 90.31 163 GLU A O 1
ATOM 1338 N N . LEU A 1 164 ? 43.710 1.734 -71.371 1.00 89.00 164 LEU A N 1
ATOM 1339 C CA . LEU A 1 164 ? 44.213 2.868 -72.159 1.00 89.00 164 LEU A CA 1
ATOM 1340 C C . LEU A 1 164 ? 45.731 3.037 -72.041 1.00 89.00 164 LEU A C 1
ATOM 1342 O O . LEU A 1 164 ? 46.407 3.356 -73.018 1.00 89.00 164 LEU A O 1
ATOM 1346 N N . LYS A 1 165 ? 46.301 2.820 -70.849 1.00 89.00 165 LYS A N 1
ATOM 1347 C CA . LYS A 1 165 ? 47.755 2.868 -70.660 1.00 89.00 165 LYS A CA 1
ATOM 1348 C C . LYS A 1 165 ? 48.461 1.754 -71.440 1.00 89.00 165 LYS A C 1
ATOM 1350 O O . LYS A 1 165 ? 49.531 2.008 -71.988 1.00 89.00 165 LYS A O 1
ATOM 1355 N N . GLN A 1 166 ? 47.893 0.549 -71.485 1.00 89.75 166 GLN A N 1
ATOM 1356 C CA . GLN A 1 166 ? 48.428 -0.555 -72.289 1.00 89.75 166 GLN A CA 1
ATOM 1357 C C . GLN A 1 166 ? 48.345 -0.246 -73.787 1.00 89.75 166 GLN A C 1
ATOM 1359 O O . GLN A 1 166 ? 49.337 -0.417 -74.493 1.00 89.75 166 GLN A O 1
ATOM 1364 N N . GLU A 1 167 ? 47.218 0.287 -74.259 1.00 87.38 167 GLU A N 1
ATOM 1365 C CA . GLU A 1 167 ? 47.067 0.722 -75.652 1.00 87.38 167 GLU A CA 1
ATOM 1366 C C . GLU A 1 167 ? 48.072 1.819 -76.019 1.00 87.38 167 GLU A C 1
ATOM 1368 O O . GLU A 1 167 ? 48.679 1.770 -77.086 1.00 87.38 167 GLU A O 1
ATOM 1373 N N . LEU A 1 168 ? 48.320 2.785 -75.128 1.00 86.56 168 LEU A N 1
ATOM 1374 C CA . LEU A 1 168 ? 49.295 3.851 -75.367 1.00 86.56 168 LEU A CA 1
ATOM 1375 C C . LEU A 1 168 ? 50.730 3.314 -75.492 1.00 86.56 168 LEU A C 1
ATOM 1377 O O . LEU A 1 168 ? 51.504 3.816 -76.309 1.00 86.56 168 LEU A O 1
ATOM 1381 N N . ILE A 1 169 ? 51.084 2.293 -74.703 1.00 88.00 169 ILE A N 1
ATOM 1382 C CA . ILE A 1 169 ? 52.366 1.584 -74.836 1.00 88.00 169 ILE A CA 1
ATOM 1383 C C . ILE A 1 169 ? 52.432 0.910 -76.209 1.00 88.00 169 ILE A C 1
ATOM 1385 O O . ILE A 1 169 ? 53.402 1.114 -76.932 1.00 88.00 169 ILE A O 1
ATOM 1389 N N . HIS A 1 170 ? 51.369 0.213 -76.617 1.00 84.75 170 HIS A N 1
ATOM 1390 C CA . HIS A 1 170 ? 51.312 -0.417 -77.935 1.00 84.75 170 HIS A CA 1
ATOM 1391 C C . HIS A 1 170 ? 51.445 0.602 -79.082 1.00 84.75 170 HIS A C 1
ATOM 1393 O O . HIS A 1 170 ? 52.189 0.377 -80.035 1.00 84.75 170 HIS A O 1
AT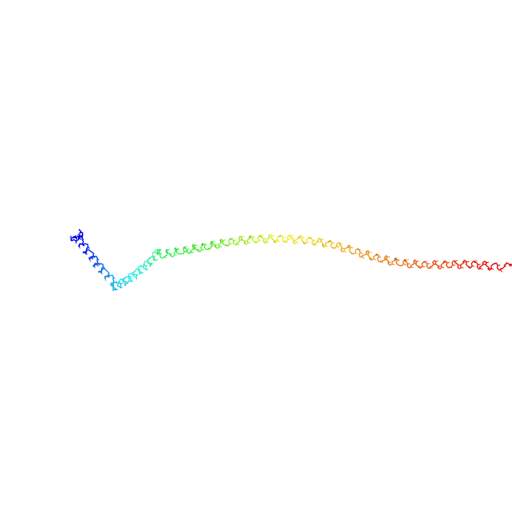OM 1399 N N . PHE A 1 171 ? 50.807 1.772 -78.969 1.00 85.25 171 PHE A N 1
ATOM 1400 C CA . PHE A 1 171 ? 50.986 2.875 -79.918 1.00 85.25 171 PHE A CA 1
ATOM 1401 C C . PHE A 1 171 ? 52.413 3.436 -79.925 1.00 85.25 171 PHE A C 1
ATOM 1403 O O . PHE A 1 171 ? 52.909 3.826 -80.983 1.00 85.25 171 PHE A O 1
ATOM 1410 N N . SER A 1 172 ? 53.077 3.501 -78.769 1.00 84.44 172 SER A N 1
ATOM 1411 C CA . SER A 1 172 ? 54.484 3.904 -78.677 1.00 84.44 172 SER A CA 1
ATOM 1412 C C . SER A 1 172 ? 55.389 2.918 -79.417 1.00 84.44 172 SER A C 1
ATOM 1414 O O . SER A 1 172 ? 56.263 3.344 -80.174 1.00 84.44 172 SER A O 1
ATOM 1416 N N . ASP A 1 173 ? 55.149 1.619 -79.250 1.00 87.12 173 ASP A N 1
ATOM 1417 C CA . ASP A 1 173 ? 55.897 0.565 -79.935 1.00 87.12 173 ASP A CA 1
ATOM 1418 C C . ASP A 1 173 ? 55.674 0.623 -81.451 1.00 87.12 173 ASP A C 1
ATOM 1420 O O . ASP A 1 173 ? 56.641 0.708 -82.208 1.00 87.12 173 ASP A O 1
ATOM 1424 N N . LEU A 1 174 ? 54.420 0.740 -81.902 1.00 86.44 174 LEU A N 1
ATOM 1425 C CA . LEU A 1 174 ? 54.084 0.941 -83.318 1.00 86.44 174 LEU A CA 1
ATOM 1426 C C . LEU A 1 174 ? 54.739 2.200 -83.902 1.00 86.44 174 LEU A C 1
ATOM 1428 O O . LEU A 1 174 ? 55.223 2.197 -85.033 1.00 86.44 174 LEU A O 1
ATOM 1432 N N . LYS A 1 175 ? 54.785 3.301 -83.146 1.00 87.00 175 LYS A N 1
ATOM 1433 C CA . LYS A 1 175 ? 55.468 4.528 -83.577 1.00 87.00 175 LYS A CA 1
ATOM 1434 C C . LYS A 1 175 ? 56.971 4.300 -83.753 1.00 87.00 175 LYS A C 1
ATOM 1436 O O . LYS A 1 175 ? 57.550 4.828 -84.705 1.00 87.00 175 LYS A O 1
ATOM 1441 N N . ASN A 1 176 ? 57.595 3.534 -82.861 1.00 83.12 176 ASN A N 1
ATOM 1442 C CA . ASN A 1 176 ? 59.000 3.158 -82.983 1.00 83.12 176 ASN A CA 1
ATOM 1443 C C . ASN A 1 176 ? 59.224 2.284 -84.225 1.00 83.12 176 ASN A C 1
ATOM 1445 O O . ASN A 1 176 ? 60.120 2.585 -85.011 1.00 83.12 176 ASN A O 1
ATOM 1449 N N . GLU A 1 177 ? 58.370 1.288 -84.468 1.00 82.50 177 GLU A N 1
ATOM 1450 C CA . GLU A 1 177 ? 58.417 0.451 -85.675 1.00 82.50 177 GLU A CA 1
ATOM 1451 C C . GLU A 1 177 ? 58.257 1.275 -86.962 1.00 82.50 177 GLU A C 1
ATOM 1453 O O . GLU A 1 177 ? 59.037 1.119 -87.900 1.00 82.50 177 GLU A O 1
ATOM 1458 N N . VAL A 1 178 ? 57.313 2.220 -87.007 1.00 81.56 178 VAL A N 1
ATOM 1459 C CA . VAL A 1 178 ? 57.133 3.126 -88.155 1.00 81.56 178 VAL A CA 1
ATOM 1460 C C . VAL A 1 178 ? 58.355 4.021 -88.369 1.00 81.56 178 VAL A C 1
ATOM 1462 O O . VAL A 1 178 ? 58.719 4.299 -89.513 1.00 81.56 178 VAL A O 1
ATOM 1465 N N . ASN A 1 179 ? 59.009 4.479 -87.301 1.00 78.94 179 ASN A N 1
ATOM 1466 C CA . ASN A 1 179 ? 60.250 5.243 -87.420 1.00 78.94 179 ASN A CA 1
ATOM 1467 C C . ASN A 1 179 ? 61.387 4.383 -87.985 1.00 78.94 179 ASN A C 1
ATOM 1469 O O . ASN A 1 179 ? 62.079 4.845 -88.890 1.00 78.94 179 ASN A O 1
ATOM 1473 N N . VAL A 1 180 ? 61.521 3.131 -87.538 1.00 79.62 180 VAL A N 1
ATOM 1474 C CA . VAL A 1 180 ? 62.479 2.170 -88.109 1.00 79.62 180 VAL A CA 1
ATOM 1475 C C . VAL A 1 180 ? 62.180 1.932 -89.588 1.00 79.62 180 VAL A C 1
ATOM 1477 O O . VAL A 1 180 ? 63.080 2.032 -90.417 1.00 79.62 180 VAL A O 1
ATOM 1480 N N . LEU A 1 181 ? 60.915 1.708 -89.958 1.00 78.75 181 LEU A N 1
ATOM 1481 C CA . LEU A 1 181 ? 60.512 1.558 -91.359 1.00 78.75 181 LEU A CA 1
ATOM 1482 C C . LEU A 1 181 ? 60.817 2.813 -92.187 1.00 78.75 181 LEU A C 1
ATOM 1484 O O . LEU A 1 181 ? 61.258 2.699 -93.327 1.00 78.75 181 LEU A O 1
ATOM 1488 N N . ARG A 1 182 ? 60.642 4.018 -91.629 1.00 77.50 182 ARG A N 1
ATOM 1489 C CA . ARG A 1 182 ? 61.042 5.275 -92.287 1.00 77.50 182 ARG A CA 1
ATOM 1490 C C . ARG A 1 182 ? 62.551 5.384 -92.479 1.00 77.50 182 ARG A C 1
ATOM 1492 O O . ARG A 1 182 ? 62.977 5.902 -93.509 1.00 77.50 182 ARG A O 1
ATOM 1499 N N . GLU A 1 183 ? 63.349 4.948 -91.512 1.00 76.38 183 GLU A N 1
ATOM 1500 C CA . GLU A 1 183 ? 64.810 4.923 -91.629 1.00 76.38 183 GLU A CA 1
ATOM 1501 C C . GLU A 1 183 ? 65.280 3.893 -92.659 1.00 76.38 183 GLU A C 1
ATOM 1503 O O . GLU A 1 183 ? 66.161 4.198 -93.462 1.00 76.38 183 GLU A O 1
ATOM 1508 N N . LEU A 1 184 ? 64.642 2.721 -92.708 1.00 74.81 184 LEU A N 1
ATOM 1509 C CA . LEU A 1 184 ? 64.888 1.712 -93.739 1.00 74.81 184 LEU A CA 1
ATOM 1510 C C . LEU A 1 184 ? 64.518 2.229 -95.136 1.00 74.81 184 LEU A C 1
ATOM 1512 O O . LEU A 1 184 ? 65.314 2.090 -96.054 1.00 74.81 184 LEU A O 1
ATOM 1516 N N . LEU A 1 185 ? 63.388 2.927 -95.287 1.00 70.06 185 LEU A N 1
ATOM 1517 C CA . LEU A 1 185 ? 63.002 3.583 -96.546 1.00 70.06 185 LEU A CA 1
ATOM 1518 C C . LEU A 1 185 ? 63.962 4.708 -96.960 1.00 70.06 185 LEU A C 1
ATOM 1520 O O . LEU A 1 185 ? 64.141 4.955 -98.152 1.00 70.06 185 LEU A O 1
ATOM 1524 N N . LYS A 1 186 ? 64.568 5.425 -96.002 1.00 73.25 186 LYS A N 1
ATOM 1525 C CA . LYS A 1 186 ? 65.629 6.401 -96.301 1.00 73.25 186 LYS A CA 1
ATOM 1526 C C . LYS A 1 186 ? 66.888 5.704 -96.807 1.00 73.25 186 LYS A C 1
ATOM 1528 O O . LYS A 1 186 ? 67.416 6.137 -97.824 1.00 73.25 186 LYS A O 1
ATOM 1533 N N . LYS A 1 187 ? 67.305 4.612 -96.160 1.00 68.38 187 LYS A N 1
ATOM 1534 C CA . LYS A 1 187 ? 68.432 3.789 -96.619 1.00 68.38 187 LYS A CA 1
ATOM 1535 C C . LYS A 1 187 ? 68.185 3.183 -97.996 1.00 68.38 187 LYS A C 1
ATOM 1537 O O . LYS A 1 187 ? 69.050 3.274 -98.848 1.00 68.38 187 LYS A O 1
ATOM 1542 N N . GLU A 1 188 ? 66.987 2.677 -98.270 1.00 63.00 188 GLU A N 1
ATOM 1543 C CA . GLU A 1 188 ? 66.637 2.128 -99.586 1.00 63.00 188 GLU A CA 1
ATOM 1544 C C . GLU A 1 188 ? 66.626 3.212 -100.684 1.00 63.00 188 GLU A C 1
ATOM 1546 O O . GLU A 1 188 ? 67.032 2.969 -101.821 1.00 63.00 188 GLU A O 1
ATOM 1551 N N . LYS A 1 189 ? 66.237 4.450 -100.347 1.00 61.47 189 LYS A N 1
ATOM 1552 C CA . LYS A 1 189 ? 66.378 5.611 -101.244 1.00 61.47 189 LYS A CA 1
ATOM 1553 C C . LYS A 1 189 ? 67.836 6.038 -101.464 1.00 61.47 189 LYS A C 1
ATOM 1555 O O . LYS A 1 189 ? 68.157 6.526 -102.544 1.00 61.47 189 LYS A O 1
ATOM 1560 N N . GLU A 1 190 ? 68.709 5.861 -100.477 1.00 58.50 190 GLU A N 1
ATOM 1561 C CA . GLU A 1 190 ? 70.154 6.113 -100.602 1.00 58.50 190 GLU A CA 1
ATOM 1562 C C . GLU A 1 190 ? 70.859 4.998 -101.398 1.00 58.50 190 GLU A C 1
ATOM 1564 O O . GLU A 1 190 ? 71.673 5.291 -102.273 1.00 58.50 190 GLU A O 1
ATOM 1569 N N . ASP A 1 191 ? 70.466 3.738 -101.206 1.00 55.81 191 ASP A N 1
ATOM 1570 C CA . ASP A 1 191 ? 70.985 2.582 -101.947 1.00 55.81 191 ASP A CA 1
ATOM 1571 C C . ASP A 1 191 ? 70.513 2.578 -103.412 1.00 55.81 191 ASP A C 1
ATOM 1573 O O . ASP A 1 191 ? 71.279 2.246 -104.318 1.00 55.81 191 ASP A O 1
ATOM 1577 N N . THR A 1 192 ? 69.288 3.038 -103.694 1.00 55.75 192 THR A N 1
ATOM 1578 C CA . THR A 1 192 ? 68.823 3.261 -105.077 1.00 55.75 192 THR A CA 1
ATOM 1579 C C . THR A 1 192 ? 69.488 4.473 -105.738 1.00 55.75 192 THR A C 1
ATOM 1581 O O . THR A 1 192 ? 69.693 4.455 -106.952 1.00 55.75 192 THR A O 1
ATOM 1584 N N . ALA A 1 193 ? 69.917 5.486 -104.976 1.00 51.94 193 ALA A N 1
ATOM 1585 C CA . ALA A 1 193 ? 70.751 6.571 -105.500 1.00 51.94 193 ALA A CA 1
ATOM 1586 C C . ALA A 1 193 ? 72.184 6.099 -105.832 1.00 51.94 193 ALA A C 1
ATOM 1588 O O . ALA A 1 193 ? 72.747 6.523 -106.842 1.00 51.94 193 ALA A O 1
ATOM 1589 N N . LEU A 1 194 ? 72.746 5.165 -105.055 1.00 53.12 194 LEU A N 1
ATOM 1590 C CA . LEU A 1 194 ? 74.045 4.530 -105.326 1.00 53.12 194 LEU A CA 1
ATOM 1591 C C . LEU A 1 194 ? 73.993 3.526 -106.494 1.00 53.12 194 LEU A C 1
ATOM 1593 O O . LEU A 1 194 ? 74.935 3.466 -107.284 1.00 53.12 194 LEU A O 1
ATOM 1597 N N . ALA A 1 195 ? 72.881 2.810 -106.685 1.00 51.22 195 ALA A N 1
ATOM 1598 C CA . ALA A 1 195 ? 72.687 1.933 -107.846 1.00 51.22 195 ALA A CA 1
ATOM 1599 C C . ALA A 1 195 ? 72.526 2.707 -109.172 1.00 51.22 195 ALA A C 1
ATOM 1601 O O . ALA A 1 195 ? 72.901 2.202 -110.229 1.00 51.22 195 ALA A O 1
ATOM 1602 N N . VAL A 1 196 ? 72.019 3.947 -109.133 1.00 52.19 196 VAL A N 1
ATOM 1603 C CA . VAL A 1 196 ? 71.932 4.826 -110.316 1.00 52.19 196 VAL A CA 1
ATOM 1604 C C . VAL A 1 196 ? 73.257 5.561 -110.584 1.00 52.19 196 VAL A C 1
ATOM 1606 O O . VAL A 1 196 ? 73.563 5.849 -111.741 1.00 52.19 196 VAL A O 1
ATOM 1609 N N . ALA A 1 197 ? 74.086 5.796 -109.560 1.00 48.81 197 ALA A N 1
ATOM 1610 C CA . ALA A 1 197 ? 75.424 6.374 -109.720 1.00 48.81 197 ALA A CA 1
ATOM 1611 C C . ALA A 1 197 ? 76.471 5.375 -110.260 1.00 48.81 197 ALA A C 1
ATOM 1613 O O . ALA A 1 197 ? 77.408 5.791 -110.925 1.00 48.81 197 ALA A O 1
ATOM 1614 N N . GLY A 1 198 ? 76.294 4.063 -110.063 1.00 46.47 198 GLY A N 1
ATOM 1615 C CA . GLY A 1 198 ? 77.172 3.028 -110.639 1.00 46.47 198 GLY A CA 1
ATOM 1616 C C . GLY A 1 198 ? 76.914 2.680 -112.116 1.00 46.47 198 GLY A C 1
ATOM 1617 O O . GLY A 1 198 ? 77.607 1.830 -112.667 1.00 46.47 198 GLY A O 1
ATOM 1618 N N . ALA A 1 199 ? 75.920 3.303 -112.761 1.00 46.72 199 ALA A N 1
ATOM 1619 C CA . ALA A 1 199 ? 75.576 3.081 -114.173 1.00 46.72 199 ALA A CA 1
ATOM 1620 C C . ALA A 1 199 ? 75.884 4.287 -115.086 1.00 46.72 199 ALA A C 1
ATOM 1622 O O . ALA A 1 199 ? 75.516 4.278 -116.264 1.00 46.72 199 ALA A O 1
ATOM 1623 N N . LYS A 1 200 ? 76.570 5.316 -114.575 1.00 47.19 200 LYS A N 1
ATOM 1624 C CA . LYS A 1 200 ? 77.146 6.394 -115.383 1.00 47.19 200 LYS A CA 1
ATOM 1625 C C . LYS A 1 200 ? 78.551 6.738 -114.887 1.00 47.19 200 LYS A C 1
ATOM 1627 O O . LYS A 1 200 ? 78.679 7.424 -113.883 1.00 47.19 200 LYS A O 1
ATOM 1632 N N . GLU A 1 201 ? 79.508 6.299 -115.708 1.00 34.56 201 GLU A N 1
ATOM 1633 C CA . GLU A 1 201 ? 80.930 6.691 -115.795 1.00 34.56 201 GLU A CA 1
ATOM 1634 C C . GLU A 1 201 ? 81.897 6.146 -114.735 1.00 34.56 201 GLU A C 1
ATOM 1636 O O . GLU A 1 201 ? 81.841 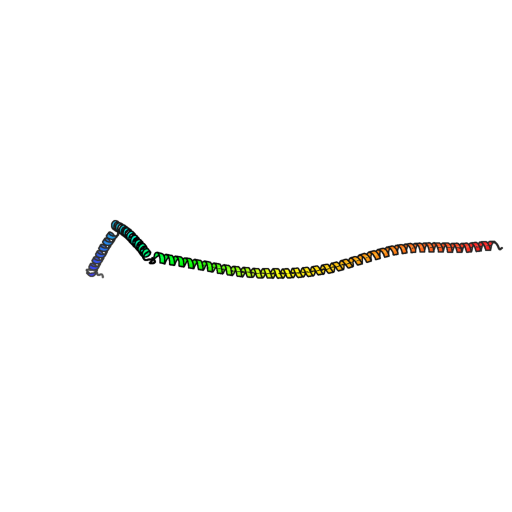6.548 -113.555 1.00 34.56 201 GLU A O 1
#

Secondary structure (DSSP, 8-state):
-----S--HHHHHHHHHHHHHHHHHHHHHHHHS-HHHHHHHHHHHHHHHHHHHHHHHHHHHHHHHTTPPPHHHHHHHHHHHHHHHHHHHHHHHHHHHHHHHHHHHHHHHHHHHHHHHHHHHHHHHHHHHHHHHHHHHHHHHHHHHHHHHHHHHHHHHHHHHHHHHHHHHHHHHHHHHHHHHHHHHHHHHHHHHHHHHTT--

Organism: NCBI:txid930146

pLDDT: mean 83.1, std 13.98, range [34.56, 97.06]

Radius of gyration: 73.11 Å; chains: 1; bounding box: 126×42×218 Å

Foldseek 3Di:
DDDDDDDDVVVVVVVVVVVVVVVVVVVVCVVVPPPVVVVVVVVVVVVVVVVVVVVLVVVVVVCVVVVNDDPVNVVVVVVVVVVVVVVVVVVVVVVVVVVVVVVVVVVVVVVVVVVVVVVVVVVVVVVVVVVVVVVVVVVVVVVVVVVVVVVVVVVVVVVVVVVVVVVVVVVVVVVVVVVVVVVVVVVVVVVVVVVVVVVDD